Protein AF-0000000075569442 (afdb_homodimer)

Secondary structure (DSSP, 8-state):
-----------------------------SB-TTT-PBP-SS-GGG-EEE-TTT--EEEHHHHHHHHTT-SEEE-TTT--EEEPGGG-GGGSPB-HHHHHHHHHHHHHHHHH-/--------------------------GGG-B-TTT-PBP-SS-GGG-EEE-TTT--EEEHHHHHHHHTT-SEEE-TTT--EEEPGGG-GGGSPB-HHHHHHHHHHHHHHHHH-

Radius of gyration: 27.11 Å; Cα contacts (8 Å, |Δi|>4): 318; chains: 2; bounding box: 104×65×80 Å

Structure (mmCIF, N/CA/C/O backbone):
data_AF-0000000075569442-model_v1
#
loop_
_entity.id
_entity.type
_entity.pdbx_description
1 polymer 'RING-type domain-containing protein'
#
loop_
_atom_site.group_PDB
_atom_site.id
_atom_site.type_symbol
_atom_site.label_atom_id
_atom_site.label_alt_id
_atom_site.label_comp_id
_atom_site.label_asym_id
_atom_site.label_entity_id
_atom_site.label_seq_id
_atom_site.pdbx_PDB_ins_code
_atom_site.Cartn_x
_atom_site.Cartn_y
_atom_site.Cartn_z
_atom_site.occupancy
_atom_site.B_iso_or_equiv
_atom_site.auth_seq_id
_atom_site.auth_comp_id
_atom_site.auth_asym_id
_atom_site.auth_atom_id
_atom_site.pdbx_PDB_model_num
ATOM 1 N N . MET A 1 1 ? 54.25 44.875 37.844 1 27.61 1 MET A N 1
ATOM 2 C CA . MET A 1 1 ? 53.156 45.062 38.75 1 27.61 1 MET A CA 1
ATOM 3 C C . MET A 1 1 ? 51.812 44.969 38.031 1 27.61 1 MET A C 1
ATOM 5 O O . MET A 1 1 ? 51.531 45.781 37.125 1 27.61 1 MET A O 1
ATOM 9 N N . LYS A 1 2 ? 51.25 43.75 38.094 1 32.09 2 LYS A N 1
ATOM 10 C CA . LYS A 1 2 ? 50.562 42.875 37.125 1 32.09 2 LYS A CA 1
ATOM 11 C C . LYS A 1 2 ? 49.094 43.281 37 1 32.09 2 LYS A C 1
ATOM 13 O O . LYS A 1 2 ? 48.281 42.5 36.5 1 32.09 2 LYS A O 1
ATOM 18 N N . GLU A 1 3 ? 48.625 44.562 37.531 1 28.16 3 GLU A N 1
ATOM 19 C CA . GLU A 1 3 ? 47.25 44.438 38.031 1 28.16 3 GLU A CA 1
ATOM 20 C C . GLU A 1 3 ? 46.25 44.656 36.906 1 28.16 3 GLU A C 1
ATOM 22 O O . GLU A 1 3 ? 45.938 45.781 36.562 1 28.16 3 GLU A O 1
ATOM 27 N N . LYS A 1 4 ? 46.344 43.844 35.875 1 33.53 4 LYS A N 1
ATOM 28 C CA . LYS A 1 4 ? 45.562 44.219 34.719 1 33.53 4 LYS A CA 1
ATOM 29 C C . LYS A 1 4 ? 44.062 44.188 35.031 1 33.53 4 LYS A C 1
ATOM 31 O O . LYS A 1 4 ? 43.531 43.125 35.344 1 33.53 4 LYS A O 1
ATOM 36 N N . LYS A 1 5 ? 43.469 45.375 35.469 1 33.31 5 LYS A N 1
ATOM 37 C CA . LYS A 1 5 ? 42.125 45.531 36 1 33.31 5 LYS A CA 1
ATOM 38 C C . LYS A 1 5 ? 41.062 45.156 34.969 1 33.31 5 LYS A C 1
ATOM 40 O O . LYS A 1 5 ? 40.969 45.781 33.906 1 33.31 5 LYS A O 1
ATOM 45 N N . VAL A 1 6 ? 40.688 43.906 35.094 1 29.11 6 VAL A N 1
ATOM 46 C CA . VAL A 1 6 ? 39.688 43.344 34.188 1 29.11 6 VAL A CA 1
ATOM 47 C C . VAL A 1 6 ? 38.375 44.125 34.281 1 29.11 6 VAL A C 1
ATOM 49 O O . VAL A 1 6 ? 37.938 44.438 35.406 1 29.11 6 VAL A O 1
ATOM 52 N N . ILE A 1 7 ? 38.062 44.844 33.219 1 26.7 7 ILE A N 1
ATOM 53 C CA . ILE A 1 7 ? 36.938 45.719 32.875 1 26.7 7 ILE A CA 1
ATOM 54 C C . ILE A 1 7 ? 35.625 44.969 33.125 1 26.7 7 ILE A C 1
ATOM 56 O O . ILE A 1 7 ? 35.531 43.781 32.875 1 26.7 7 ILE A O 1
ATOM 60 N N . VAL A 1 8 ? 34.625 45.656 33.531 1 22.66 8 VAL A N 1
ATOM 61 C CA . VAL A 1 8 ? 33.312 45.625 34.156 1 22.66 8 VAL A CA 1
ATOM 62 C C . VAL A 1 8 ? 32.344 44.844 33.281 1 22.66 8 VAL A C 1
ATOM 64 O O . VAL A 1 8 ? 32.531 44.719 32.062 1 22.66 8 VAL A O 1
ATOM 67 N N . VAL A 1 9 ? 31.109 44.375 33.75 1 24.59 9 VAL A N 1
ATOM 68 C CA . VAL A 1 9 ? 30.062 43.375 34.031 1 24.59 9 VAL A CA 1
ATOM 69 C C . VAL A 1 9 ? 28.875 43.594 33.094 1 24.59 9 VAL A C 1
ATOM 71 O O . VAL A 1 9 ? 27.906 42.844 33.125 1 24.59 9 VAL A O 1
ATOM 74 N N . GLU A 1 10 ? 28.578 44.656 32.344 1 23.94 10 GLU A N 1
ATOM 75 C CA . GLU A 1 10 ? 27.172 44.969 32.531 1 23.94 10 GLU A CA 1
ATOM 76 C C . GLU A 1 10 ? 26.281 44 31.734 1 23.94 10 GLU A C 1
ATOM 78 O O . GLU A 1 10 ? 25.188 43.625 32.156 1 23.94 10 GLU A O 1
ATOM 83 N N . SER A 1 11 ? 26.438 43.719 30.438 1 25.95 11 SER A N 1
ATOM 84 C CA . SER A 1 11 ? 25.266 43.969 29.594 1 25.95 11 SER A CA 1
ATOM 85 C C . SER A 1 11 ? 24.141 42.969 29.922 1 25.95 11 SER A C 1
ATOM 87 O O . SER A 1 11 ? 24.375 41.969 30.562 1 25.95 11 SER A O 1
ATOM 89 N N . SER A 1 12 ? 23.047 42.594 28.75 1 26.88 12 SER A N 1
ATOM 90 C CA . SER A 1 12 ? 21.672 42.594 28.25 1 26.88 12 SER A CA 1
ATOM 91 C C . SER A 1 12 ? 20.984 41.25 28.516 1 26.88 12 SER A C 1
ATOM 93 O O . SER A 1 12 ? 21.656 40.219 28.656 1 26.88 12 SER A O 1
ATOM 95 N N . GLU A 1 13 ? 19.484 41.219 28.594 1 28.12 13 GLU A N 1
ATOM 96 C CA . GLU A 1 13 ? 18.266 40.438 28.859 1 28.12 13 GLU A CA 1
ATOM 97 C C . GLU A 1 13 ? 18.125 39.281 27.875 1 28.12 13 GLU A C 1
ATOM 99 O O . GLU A 1 13 ? 18.391 39.469 26.672 1 28.12 13 GLU A O 1
ATOM 104 N N . SER A 1 14 ? 18.078 38.062 28.25 1 27.69 14 SER A N 1
ATOM 105 C CA . SER A 1 14 ? 17.969 36.75 27.625 1 27.69 14 SER A CA 1
ATOM 106 C C . SER A 1 14 ? 16.578 36.562 27 1 27.69 14 SER A C 1
ATOM 108 O O . SER A 1 14 ? 15.578 36.5 27.719 1 27.69 14 SER A O 1
ATOM 110 N N . GLU A 1 15 ? 16.172 37.219 25.875 1 27.05 15 GLU A N 1
ATOM 111 C CA . GLU A 1 15 ? 14.898 36.938 25.234 1 27.05 15 GLU A CA 1
ATOM 112 C C . GLU A 1 15 ? 14.719 35.406 25.047 1 27.05 15 GLU A C 1
ATOM 114 O O . GLU A 1 15 ? 15.586 34.75 24.484 1 27.05 15 GLU A O 1
ATOM 119 N N . GLU A 1 16 ? 14.031 34.75 25.922 1 30.59 16 GLU A N 1
ATOM 120 C CA . GLU A 1 16 ? 13.609 33.344 25.891 1 30.59 16 GLU A CA 1
ATOM 121 C C . GLU A 1 16 ? 12.781 33.062 24.641 1 30.59 16 GLU A C 1
ATOM 123 O O . GLU A 1 16 ? 11.734 33.688 24.422 1 30.59 16 GLU A O 1
ATOM 128 N N . SER A 1 17 ? 13.305 33.062 23.5 1 30.22 17 SER A N 1
ATOM 129 C CA . SER A 1 17 ? 12.523 32.625 22.344 1 30.22 17 SER A CA 1
ATOM 130 C C . SER A 1 17 ? 11.734 31.359 22.641 1 30.22 17 SER A C 1
ATOM 132 O O . SER A 1 17 ? 12.312 30.344 23.047 1 30.22 17 SER A O 1
ATOM 134 N N . ASP A 1 18 ? 10.531 31.438 23.188 1 30.84 18 ASP A N 1
ATOM 135 C CA . ASP A 1 18 ? 9.516 30.391 23.219 1 30.84 18 ASP A CA 1
ATOM 136 C C . ASP A 1 18 ? 9.438 29.672 21.859 1 30.84 18 ASP A C 1
ATOM 138 O O . ASP A 1 18 ? 9.164 30.297 20.844 1 30.84 18 ASP A O 1
ATOM 142 N N . GLY A 1 19 ? 10.328 28.938 21.5 1 31.05 19 GLY A N 1
ATOM 143 C CA . GLY A 1 19 ? 10.195 28.062 20.344 1 31.05 19 GLY A CA 1
ATOM 144 C C . GLY A 1 19 ? 8.844 27.391 20.266 1 31.05 19 GLY A C 1
ATOM 145 O O . GLY A 1 19 ? 8.43 26.703 21.188 1 31.05 19 GLY A O 1
ATOM 146 N N . GLU A 1 20 ? 7.711 28.078 19.844 1 30.73 20 GLU A N 1
ATOM 147 C CA . GLU A 1 20 ? 6.469 27.453 19.422 1 30.73 20 GLU A CA 1
ATOM 148 C C . GLU A 1 20 ? 6.727 26.047 18.859 1 30.73 20 GLU A C 1
ATOM 150 O O . GLU A 1 20 ? 7.555 25.875 17.953 1 30.73 20 GLU A O 1
ATOM 155 N N . GLY A 1 21 ? 6.738 25.172 19.766 1 32.38 21 GLY A N 1
ATOM 156 C CA . GLY A 1 21 ? 6.633 23.766 19.391 1 32.38 21 GLY A CA 1
ATOM 157 C C . GLY A 1 21 ? 5.672 23.531 18.234 1 32.38 21 GLY A C 1
ATOM 158 O O . GLY A 1 21 ? 4.457 23.672 18.406 1 32.38 21 GLY A O 1
ATOM 159 N N . GLY A 1 22 ? 5.797 24.328 17.125 1 32.12 22 GLY A N 1
ATOM 160 C CA . GLY A 1 22 ? 5.039 23.844 15.977 1 32.12 22 GLY A CA 1
ATOM 161 C C . GLY A 1 22 ? 4.703 22.375 16.047 1 32.12 22 GLY A C 1
ATOM 162 O O . GLY A 1 22 ? 5.496 21.578 16.562 1 32.12 22 GLY A O 1
ATOM 163 N N . ASP A 1 23 ? 3.564 22.094 16.594 1 34.81 23 ASP A N 1
ATOM 164 C CA . ASP A 1 23 ? 2.955 20.781 16.422 1 34.81 23 ASP A CA 1
ATOM 165 C C . ASP A 1 23 ? 3.459 20.094 15.156 1 34.81 23 ASP A C 1
ATOM 167 O O . ASP A 1 23 ? 3.053 20.453 14.047 1 34.81 23 ASP A O 1
ATOM 171 N N . GLN A 1 24 ? 4.703 20.312 14.852 1 35.53 24 GLN A N 1
ATOM 172 C CA . GLN A 1 24 ? 5.301 19.562 13.758 1 35.53 24 GLN A CA 1
ATOM 173 C C . GLN A 1 24 ? 4.656 18.188 13.617 1 35.53 24 GLN A C 1
ATOM 175 O O . GLN A 1 24 ? 4.5 17.453 14.602 1 35.53 24 GLN A O 1
ATOM 180 N N . ARG A 1 25 ? 3.525 17.922 13.18 1 38.16 25 ARG A N 1
ATOM 181 C CA . ARG A 1 25 ? 3.023 16.656 12.68 1 38.16 25 ARG A CA 1
ATOM 182 C C . ARG A 1 25 ? 4.168 15.672 12.43 1 38.16 25 ARG A C 1
ATOM 184 O O . ARG A 1 25 ? 5.121 15.992 11.719 1 38.16 25 ARG A O 1
ATOM 191 N N . SER A 1 26 ? 4.766 15.062 13.414 1 43.59 26 SER A N 1
ATOM 192 C CA . SER A 1 26 ? 5.637 13.891 13.438 1 43.59 26 SER A CA 1
ATOM 193 C C . SER A 1 26 ? 5.316 12.938 12.289 1 43.59 26 SER A C 1
ATOM 195 O O . SER A 1 26 ? 4.387 12.133 12.391 1 43.59 26 SER A O 1
ATOM 197 N N . TYR A 1 27 ? 4.734 13.258 11.188 1 43.91 27 TYR A N 1
ATOM 198 C CA . TYR A 1 27 ? 4.871 12.234 10.164 1 43.91 27 TYR A CA 1
ATOM 199 C C . TYR A 1 27 ? 6.098 11.367 10.414 1 43.91 27 TYR A C 1
ATOM 201 O O . TYR A 1 27 ? 7.227 11.867 10.445 1 43.91 27 TYR A O 1
ATOM 209 N N . ASN A 1 28 ? 6.117 10.68 11.406 1 54.88 28 ASN A N 1
ATOM 210 C CA . ASN A 1 28 ? 7.145 9.648 11.336 1 54.88 28 ASN A CA 1
ATOM 211 C C . ASN A 1 28 ? 7.688 9.492 9.914 1 54.88 28 ASN A C 1
ATOM 213 O O . ASN A 1 28 ? 6.93 9.539 8.945 1 54.88 28 ASN A O 1
ATOM 217 N N . ASP A 1 29 ? 8.914 10.203 9.617 1 72.19 29 ASP A N 1
ATOM 218 C CA . ASP A 1 29 ? 9.805 10.633 8.547 1 72.19 29 ASP A CA 1
ATOM 219 C C . ASP A 1 29 ? 9.812 9.625 7.398 1 72.19 29 ASP A C 1
ATOM 221 O O . ASP A 1 29 ? 10.82 9.469 6.707 1 72.19 29 ASP A O 1
ATOM 225 N N . LEU A 1 30 ? 8.695 9.094 7.109 1 92.38 30 LEU A N 1
ATOM 226 C CA . LEU A 1 30 ? 8.812 8.25 5.926 1 92.38 30 LEU A CA 1
ATOM 227 C C . LEU A 1 30 ? 10.258 7.789 5.73 1 92.38 30 LEU A C 1
ATOM 229 O O . LEU A 1 30 ? 10.891 8.125 4.727 1 92.38 30 LEU A O 1
ATOM 233 N N . LYS A 1 31 ? 10.672 7.004 6.812 1 96.88 31 LYS A N 1
ATOM 234 C CA . LYS A 1 31 ? 12.055 6.531 6.844 1 96.88 31 LYS A CA 1
ATOM 235 C C . LYS A 1 31 ? 12.117 5.016 6.699 1 96.88 31 LYS A C 1
ATOM 237 O O . LYS A 1 31 ? 11.188 4.309 7.082 1 96.88 31 LYS A O 1
ATOM 242 N N . CYS A 1 32 ? 13.164 4.562 6.102 1 97.81 32 CYS A N 1
ATOM 243 C CA . CYS A 1 32 ? 13.508 3.146 6.148 1 97.81 32 CYS A CA 1
ATOM 244 C C . CYS A 1 32 ? 13.859 2.715 7.566 1 97.81 32 CYS A C 1
ATOM 246 O O . CYS A 1 32 ? 14.719 3.316 8.211 1 97.81 32 CYS A O 1
ATOM 248 N N . ASN A 1 33 ? 13.32 1.604 7.977 1 96.5 33 ASN A N 1
ATOM 249 C CA . ASN A 1 33 ? 13.508 1.187 9.359 1 96.5 33 ASN A CA 1
ATOM 250 C C . ASN A 1 33 ? 14.773 0.348 9.531 1 96.5 33 ASN A C 1
ATOM 252 O O . ASN A 1 33 ? 15.102 -0.066 10.641 1 96.5 33 ASN A O 1
ATOM 256 N N . VAL A 1 34 ? 15.445 0.119 8.5 1 97.88 34 VAL A N 1
ATOM 257 C CA . VAL A 1 34 ? 16.719 -0.602 8.562 1 97.88 34 VAL A CA 1
ATOM 258 C C . VAL A 1 34 ? 17.859 0.387 8.773 1 97.88 34 VAL A C 1
ATOM 260 O O . VAL A 1 34 ? 18.672 0.219 9.68 1 97.88 34 VAL A O 1
ATOM 263 N N . CYS A 1 35 ? 17.891 1.426 8.031 1 97.69 35 CYS A N 1
ATOM 264 C CA . CYS A 1 35 ? 19 2.369 8.086 1 97.69 35 CYS A CA 1
ATOM 265 C C . CYS A 1 35 ? 18.578 3.674 8.75 1 97.69 35 CYS A C 1
ATOM 267 O O . CYS A 1 35 ? 19.422 4.523 9.055 1 97.69 35 CYS A O 1
ATOM 269 N N . LEU A 1 36 ? 17.359 3.965 8.867 1 96.5 36 LEU A N 1
ATOM 270 C CA . LEU A 1 36 ? 16.734 5.086 9.555 1 96.5 36 LEU A CA 1
ATOM 271 C C . LEU A 1 36 ? 16.922 6.383 8.773 1 96.5 36 LEU A C 1
ATOM 273 O O . LEU A 1 36 ? 16.812 7.473 9.336 1 96.5 36 LEU A O 1
ATOM 277 N N . LEU A 1 37 ? 17.219 6.238 7.496 1 96.81 37 LEU A N 1
ATOM 278 C CA . LEU A 1 37 ? 17.266 7.398 6.609 1 96.81 37 LEU A CA 1
ATOM 279 C C . LEU A 1 37 ? 15.953 7.578 5.867 1 96.81 37 LEU A C 1
ATOM 281 O O . LEU A 1 37 ? 15.234 6.609 5.629 1 96.81 37 LEU A O 1
ATOM 285 N N . LYS A 1 38 ? 15.695 8.812 5.488 1 96.88 38 LYS A N 1
ATOM 286 C CA . LYS A 1 38 ? 14.461 9.133 4.781 1 96.88 38 LYS A CA 1
ATOM 287 C C . LYS A 1 38 ? 14.422 8.469 3.408 1 96.88 38 LYS A C 1
ATOM 289 O O . LYS A 1 38 ? 15.438 8.406 2.715 1 96.88 38 LYS A O 1
ATOM 294 N N . TYR A 1 39 ? 13.203 7.961 3.035 1 97.94 39 TYR A N 1
ATOM 295 C CA . TYR A 1 39 ? 12.992 7.531 1.656 1 97.94 39 TYR A CA 1
ATOM 296 C C . TYR A 1 39 ? 13.047 8.711 0.7 1 97.94 39 TYR A C 1
ATOM 298 O O . TYR A 1 39 ? 12.93 9.867 1.123 1 97.94 39 TYR A O 1
ATOM 306 N N . SER A 1 40 ? 13.32 8.359 -0.56 1 97.75 40 SER A N 1
ATOM 307 C CA . SER A 1 40 ? 13.328 9.367 -1.611 1 97.75 40 SER A CA 1
ATOM 308 C C . SER A 1 40 ? 12.57 8.891 -2.846 1 97.75 40 SER A C 1
ATOM 310 O O . SER A 1 40 ? 12.664 7.719 -3.221 1 97.75 40 SER A O 1
ATOM 312 N N . ALA A 1 41 ? 11.797 9.828 -3.439 1 96.62 41 ALA A N 1
ATOM 313 C CA . ALA A 1 41 ? 11.094 9.523 -4.684 1 96.62 41 ALA A CA 1
ATOM 314 C C . ALA A 1 41 ? 12.047 9.555 -5.875 1 96.62 41 ALA A C 1
ATOM 316 O O . ALA A 1 41 ? 11.758 8.977 -6.926 1 96.62 41 ALA A O 1
ATOM 317 N N . THR A 1 42 ? 13.156 10.109 -5.727 1 97.62 42 THR A N 1
ATOM 318 C CA . THR A 1 42 ? 14.008 10.375 -6.879 1 97.62 42 THR A CA 1
ATOM 319 C C . THR A 1 42 ? 15.328 9.625 -6.762 1 97.62 42 THR A C 1
ATOM 321 O O . THR A 1 42 ? 15.945 9.281 -7.773 1 97.62 42 THR A O 1
ATOM 324 N N . SER A 1 43 ? 15.742 9.367 -5.543 1 98.19 43 SER A N 1
ATOM 325 C CA . SER A 1 43 ? 17 8.664 -5.344 1 98.19 43 SER A CA 1
ATOM 326 C C . SER A 1 43 ? 16.797 7.148 -5.367 1 98.19 43 SER A C 1
ATOM 328 O O . SER A 1 43 ? 16 6.613 -4.586 1 98.19 43 SER A O 1
ATOM 330 N N . LYS A 1 44 ? 17.562 6.488 -6.145 1 98.12 44 LYS A N 1
ATOM 331 C CA . LYS A 1 44 ? 17.453 5.039 -6.289 1 98.12 44 LYS A CA 1
ATOM 332 C C . LYS A 1 44 ? 17.734 4.336 -4.961 1 98.12 44 LYS A C 1
ATOM 334 O O . LYS A 1 44 ? 16.953 3.479 -4.535 1 98.12 44 LYS A O 1
ATOM 339 N N . ASN A 1 45 ? 18.766 4.707 -4.277 1 98.31 45 ASN A N 1
ATOM 340 C CA . ASN A 1 45 ? 19.219 4.035 -3.061 1 98.31 45 ASN A CA 1
ATOM 341 C C . ASN A 1 45 ? 18.219 4.219 -1.921 1 98.31 45 ASN A C 1
ATOM 343 O O . ASN A 1 45 ? 18.156 3.395 -1.009 1 98.31 45 ASN A O 1
ATOM 347 N N . ARG A 1 46 ? 17.391 5.207 -2.1 1 98.62 46 ARG A N 1
ATOM 348 C CA . ARG A 1 46 ? 16.469 5.539 -1.026 1 98.62 46 ARG A CA 1
ATOM 349 C C . ARG A 1 46 ? 15.031 5.219 -1.43 1 98.62 46 ARG A C 1
ATOM 351 O O . ARG A 1 46 ? 14.086 5.566 -0.716 1 98.62 46 ARG A O 1
ATOM 358 N N . SER A 1 47 ? 14.984 4.598 -2.535 1 98.75 47 SER A N 1
ATOM 359 C CA . SER A 1 47 ? 13.664 4.23 -3.033 1 98.75 47 SER A CA 1
ATOM 360 C C . SER A 1 47 ? 13.031 3.146 -2.17 1 98.75 47 SER A C 1
ATOM 362 O O . SER A 1 47 ? 13.641 2.107 -1.913 1 98.75 47 SER A O 1
ATOM 364 N N . PRO A 1 48 ? 11.719 3.404 -1.735 1 98.62 48 PRO A N 1
ATOM 365 C CA . PRO A 1 48 ? 11.039 2.371 -0.952 1 98.62 48 PRO A CA 1
ATOM 366 C C . PRO A 1 48 ? 10.594 1.181 -1.802 1 98.62 48 PRO A C 1
ATOM 368 O O . PRO A 1 48 ? 9.852 1.352 -2.77 1 98.62 48 PRO A O 1
ATOM 371 N N . ARG A 1 49 ? 11.078 -0.03 -1.407 1 98.75 49 ARG A N 1
ATOM 372 C CA . ARG A 1 49 ? 10.773 -1.268 -2.117 1 98.75 49 ARG A CA 1
ATOM 373 C C . ARG A 1 49 ? 10 -2.232 -1.227 1 98.75 49 ARG A C 1
ATOM 375 O O . ARG A 1 49 ? 10.273 -2.34 -0.03 1 98.75 49 ARG A O 1
ATOM 382 N N . ILE A 1 50 ? 9.07 -2.957 -1.905 1 98.56 50 ILE A N 1
ATOM 383 C CA . ILE A 1 50 ? 8.195 -3.857 -1.162 1 98.56 50 ILE A CA 1
ATOM 384 C C . ILE A 1 50 ? 8.742 -5.281 -1.238 1 98.56 50 ILE A C 1
ATOM 386 O O . ILE A 1 50 ? 9.078 -5.766 -2.32 1 98.56 50 ILE A O 1
ATOM 390 N N . LEU A 1 51 ? 8.859 -5.855 -0.091 1 97.75 51 LEU A N 1
ATOM 391 C CA . LEU A 1 51 ? 9.039 -7.305 -0.054 1 97.75 51 LEU A CA 1
ATOM 392 C C . LEU A 1 51 ? 7.703 -8.023 -0.193 1 97.75 51 LEU A C 1
A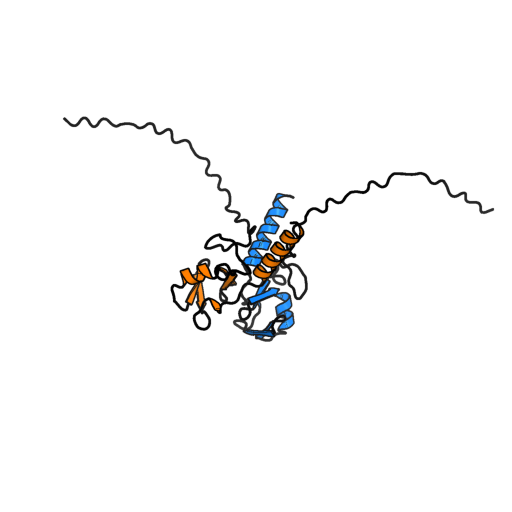TOM 394 O O . LEU A 1 51 ? 6.969 -8.172 0.788 1 97.75 51 LEU A O 1
ATOM 398 N N . ALA A 1 52 ? 7.426 -8.539 -1.304 1 94.81 52 ALA A N 1
ATOM 399 C CA . ALA A 1 52 ? 6.094 -8.891 -1.786 1 94.81 52 ALA A CA 1
ATOM 400 C C . ALA A 1 52 ? 5.52 -10.07 -1.012 1 94.81 52 ALA A C 1
ATOM 402 O O . ALA A 1 52 ? 4.297 -10.234 -0.933 1 94.81 52 ALA A O 1
ATOM 403 N N . ASN A 1 53 ? 6.352 -10.867 -0.409 1 95.25 53 ASN A N 1
ATOM 404 C CA . ASN A 1 53 ? 5.828 -12.039 0.285 1 95.25 53 ASN A CA 1
ATOM 405 C C . ASN A 1 53 ? 5.359 -11.688 1.696 1 95.25 53 ASN A C 1
ATOM 407 O O . ASN A 1 53 ? 4.637 -12.469 2.324 1 95.25 53 ASN A O 1
ATOM 411 N N . CYS A 1 54 ? 5.871 -10.609 2.166 1 97.31 54 CYS A N 1
ATOM 412 C CA . CYS A 1 54 ? 5.477 -10.305 3.539 1 97.31 54 CYS A CA 1
ATOM 413 C C . CYS A 1 54 ? 4.855 -8.922 3.637 1 97.31 54 CYS A C 1
ATOM 415 O O . CYS A 1 54 ? 4.156 -8.617 4.605 1 97.31 54 CYS A O 1
ATOM 417 N N . GLY A 1 55 ? 5.133 -8.016 2.752 1 98.06 55 GLY A N 1
ATOM 418 C CA . GLY A 1 55 ? 4.492 -6.711 2.727 1 98.06 55 GLY A CA 1
ATOM 419 C C . GLY A 1 55 ? 5.316 -5.625 3.393 1 98.06 55 GLY A C 1
ATOM 420 O O . GLY A 1 55 ? 4.977 -4.445 3.318 1 98.06 55 GLY A O 1
ATOM 421 N N . HIS A 1 56 ? 6.5 -5.938 3.951 1 98.69 56 HIS A N 1
ATOM 422 C CA . HIS A 1 56 ? 7.352 -4.918 4.559 1 98.69 56 HIS A CA 1
ATOM 423 C C . HIS A 1 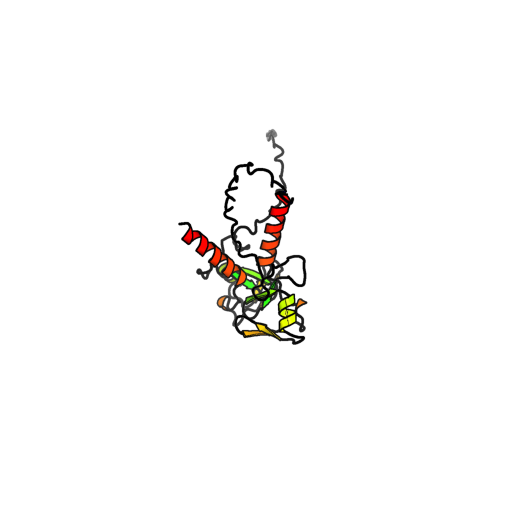56 ? 8.078 -4.102 3.498 1 98.69 56 HIS A C 1
ATOM 425 O O . HIS A 1 56 ? 8.336 -4.59 2.396 1 98.69 56 HIS A O 1
ATOM 431 N N . THR A 1 57 ? 8.398 -2.854 3.855 1 98.44 57 THR A N 1
ATOM 432 C CA . THR A 1 57 ? 9.062 -1.916 2.957 1 98.44 57 THR A CA 1
ATOM 433 C C . THR A 1 57 ? 10.469 -1.604 3.451 1 98.44 57 THR A C 1
ATOM 435 O O . THR A 1 57 ? 10.672 -1.331 4.637 1 98.44 57 THR A O 1
ATOM 438 N N . VAL A 1 58 ? 11.43 -1.745 2.553 1 98.56 58 VAL A N 1
ATOM 439 C CA . VAL A 1 58 ? 12.844 -1.472 2.807 1 98.56 58 VAL A CA 1
ATOM 440 C C . VAL A 1 58 ? 13.43 -0.676 1.646 1 98.56 58 VAL A C 1
ATOM 442 O O . VAL A 1 58 ? 13 -0.822 0.5 1 98.56 58 VAL A O 1
ATOM 445 N N . CYS A 1 59 ? 14.344 0.231 1.912 1 98.75 59 CYS A N 1
ATOM 446 C CA . CYS A 1 59 ? 14.875 1.004 0.794 1 98.75 59 CYS A CA 1
ATOM 447 C C . CYS A 1 59 ? 15.758 0.138 -0.1 1 98.75 59 CYS A C 1
ATOM 449 O O . CYS A 1 59 ? 16.312 -0.864 0.352 1 98.75 59 CYS A O 1
ATOM 451 N N . PHE A 1 60 ? 15.93 0.524 -1.317 1 98.56 60 PHE A N 1
ATOM 452 C CA . PHE A 1 60 ? 16.703 -0.174 -2.338 1 98.56 60 PHE A CA 1
ATOM 453 C C . PHE A 1 60 ? 18.109 -0.466 -1.841 1 98.56 60 PHE A C 1
ATOM 455 O O . PHE A 1 60 ? 18.594 -1.593 -1.961 1 98.56 60 PHE A O 1
ATOM 462 N N . GLY A 1 61 ? 18.734 0.508 -1.234 1 98.19 61 GLY A N 1
ATOM 463 C CA . GLY A 1 61 ? 20.094 0.363 -0.759 1 98.19 61 GLY A CA 1
ATOM 464 C C . GLY A 1 61 ? 20.25 -0.69 0.323 1 98.19 61 GLY A C 1
ATOM 465 O O . GLY A 1 61 ? 21.188 -1.488 0.296 1 98.19 61 GLY A O 1
ATOM 466 N N . CYS A 1 62 ? 19.391 -0.716 1.257 1 98.25 62 CYS A N 1
ATOM 467 C CA . CYS A 1 62 ? 19.438 -1.681 2.35 1 98.25 62 CYS A CA 1
ATOM 468 C C . CYS A 1 62 ? 19.203 -3.096 1.84 1 98.25 62 CYS A C 1
ATOM 470 O O . CYS A 1 62 ? 19.828 -4.047 2.301 1 98.25 62 CYS A O 1
ATOM 472 N N . ILE A 1 63 ? 18.25 -3.207 0.921 1 98.12 63 ILE A N 1
ATOM 473 C CA . ILE A 1 63 ? 18.016 -4.531 0.356 1 98.12 63 ILE A CA 1
ATOM 474 C C . ILE A 1 63 ? 19.266 -5.016 -0.365 1 98.12 63 ILE A C 1
ATOM 476 O O . ILE A 1 63 ? 19.656 -6.184 -0.25 1 98.12 63 ILE A O 1
ATOM 480 N N . LYS A 1 64 ? 19.812 -4.191 -1.124 1 96.69 64 LYS A N 1
ATOM 481 C CA . LYS A 1 64 ? 21.047 -4.543 -1.822 1 96.69 64 LYS A CA 1
ATOM 482 C C . LYS A 1 64 ? 22.109 -5.035 -0.845 1 96.69 64 LYS A C 1
ATOM 484 O O . LYS A 1 64 ? 22.797 -6.016 -1.115 1 96.69 64 LYS A O 1
ATOM 489 N N . ASN A 1 65 ? 22.219 -4.363 0.264 1 96.19 65 ASN A N 1
ATOM 490 C CA . ASN A 1 65 ? 23.172 -4.738 1.289 1 96.19 65 ASN A CA 1
ATOM 491 C C . ASN A 1 65 ? 22.828 -6.082 1.922 1 96.19 65 ASN A C 1
ATOM 493 O O . ASN A 1 65 ? 23.719 -6.891 2.201 1 96.19 65 ASN A O 1
ATOM 497 N N . ILE A 1 66 ? 21.594 -6.359 2.15 1 95.81 66 ILE A N 1
ATOM 498 C CA . ILE A 1 66 ? 21.109 -7.578 2.791 1 95.81 66 ILE A CA 1
ATOM 499 C C . ILE A 1 66 ? 21.344 -8.773 1.869 1 95.81 66 ILE A C 1
ATOM 501 O O . ILE A 1 66 ? 21.734 -9.852 2.324 1 95.81 66 ILE A O 1
ATOM 505 N N . THR A 1 67 ? 21.062 -8.695 0.631 1 92.88 67 THR A N 1
ATOM 506 C CA . THR A 1 67 ? 21.062 -9.812 -0.305 1 92.88 67 THR A CA 1
ATOM 507 C C . THR A 1 67 ? 22.484 -10.125 -0.771 1 92.88 67 THR A C 1
ATOM 509 O O . THR A 1 67 ? 22.766 -11.25 -1.196 1 92.88 67 THR A O 1
ATOM 512 N N . ALA A 1 68 ? 23.359 -9.352 -0.614 1 83.44 68 ALA A N 1
ATOM 513 C CA . ALA A 1 68 ? 24.75 -9.617 -1.005 1 83.44 68 ALA A CA 1
ATOM 514 C C . ALA A 1 68 ? 24.812 -10.438 -2.287 1 83.44 68 ALA A C 1
ATOM 516 O O . ALA A 1 68 ? 25.469 -11.484 -2.328 1 83.44 68 ALA A O 1
ATOM 517 N N . SER A 1 69 ? 24.125 -10.102 -3.26 1 78.69 69 SER A N 1
ATOM 518 C CA . SER A 1 69 ? 24.172 -10.695 -4.594 1 78.69 69 SER A CA 1
ATOM 519 C C . SER A 1 69 ? 23.281 -11.938 -4.676 1 78.69 69 SER A C 1
ATOM 521 O O . SER A 1 69 ? 23.281 -12.625 -5.699 1 78.69 69 SER A O 1
ATOM 523 N N . GLN A 1 70 ? 22.688 -12.305 -3.701 1 84.5 70 GLN A N 1
ATOM 524 C CA . GLN A 1 70 ? 21.719 -13.406 -3.758 1 84.5 70 GLN A CA 1
ATOM 525 C C . GLN A 1 70 ? 20.438 -12.977 -4.457 1 84.5 70 GLN A C 1
ATOM 527 O O . GLN A 1 70 ? 20.172 -11.781 -4.594 1 84.5 70 GLN A O 1
ATOM 532 N N . LYS A 1 71 ? 19.719 -14.062 -4.805 1 91.38 71 LYS A N 1
ATOM 533 C CA . LYS A 1 71 ? 18.5 -13.805 -5.559 1 91.38 71 LYS A CA 1
ATOM 534 C C . LYS A 1 71 ? 17.281 -13.781 -4.637 1 91.38 71 LYS A C 1
ATOM 536 O O . LYS A 1 71 ? 16.156 -13.523 -5.082 1 91.38 71 LYS A O 1
ATOM 541 N N . VAL A 1 72 ? 17.531 -14.062 -3.463 1 95 72 VAL A N 1
ATOM 542 C CA . VAL A 1 72 ? 16.469 -14.125 -2.465 1 95 72 VAL A CA 1
ATOM 543 C C . VAL A 1 72 ? 16.781 -13.164 -1.322 1 95 72 VAL A C 1
ATOM 545 O O . VAL A 1 72 ? 17.922 -13.062 -0.879 1 95 72 VAL A O 1
ATOM 548 N N . VAL A 1 73 ? 15.75 -12.445 -0.934 1 96.19 73 VAL A N 1
ATOM 549 C CA . VAL A 1 73 ? 15.898 -11.539 0.195 1 96.19 73 VAL A CA 1
ATOM 550 C C . VAL A 1 73 ? 15.117 -12.062 1.394 1 96.19 73 VAL A C 1
ATOM 552 O O . VAL A 1 73 ? 13.938 -12.406 1.271 1 96.19 73 VAL A O 1
ATOM 555 N N . ARG A 1 74 ? 15.852 -12.133 2.51 1 96.44 74 ARG A N 1
ATOM 556 C CA . ARG A 1 74 ? 15.203 -12.414 3.785 1 96.44 74 ARG A CA 1
ATOM 557 C C . ARG A 1 74 ? 14.836 -11.125 4.512 1 96.44 74 ARG A C 1
ATOM 559 O O . ARG A 1 74 ? 15.711 -10.305 4.812 1 96.44 74 ARG A O 1
ATOM 566 N N . CYS A 1 75 ? 13.539 -11.031 4.762 1 97.88 75 CYS A N 1
ATOM 567 C CA . CYS A 1 75 ? 13.055 -9.797 5.375 1 97.88 75 CYS A CA 1
ATOM 568 C C . CYS A 1 75 ? 13.695 -9.586 6.742 1 97.88 75 CYS A C 1
ATOM 570 O O . CYS A 1 75 ? 13.688 -10.484 7.582 1 97.88 75 CYS A O 1
ATOM 572 N N . PRO A 1 76 ? 14.242 -8.445 7.035 1 97.88 76 PRO A N 1
ATOM 573 C CA . PRO A 1 76 ? 14.906 -8.18 8.312 1 97.88 76 PRO A CA 1
ATOM 574 C C . PRO A 1 76 ? 13.922 -8.055 9.477 1 97.88 76 PRO A C 1
ATOM 576 O O . PRO A 1 76 ? 14.336 -8.039 10.641 1 97.88 76 PRO A O 1
ATOM 579 N N . PHE A 1 77 ? 12.617 -8.078 9.219 1 98 77 PHE A N 1
ATOM 580 C CA . PHE A 1 77 ? 11.648 -7.836 10.273 1 98 77 PHE A CA 1
ATOM 581 C C . PHE A 1 77 ?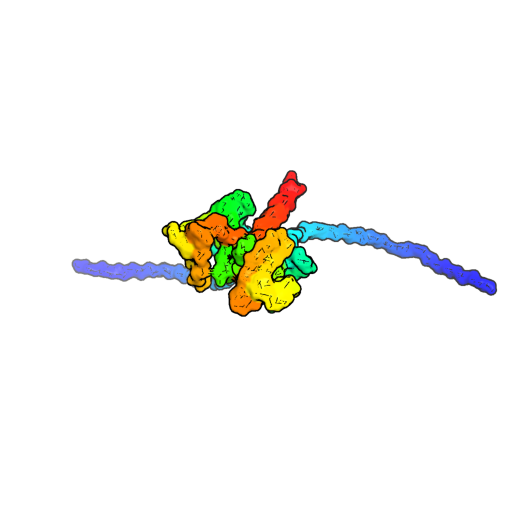 10.914 -9.125 10.641 1 98 77 PHE A C 1
ATOM 583 O O . PHE A 1 77 ? 10.672 -9.391 11.82 1 98 77 PHE A O 1
ATOM 590 N N . CYS A 1 78 ? 10.57 -9.93 9.641 1 98 78 CYS A N 1
ATOM 591 C CA . CYS A 1 78 ? 9.766 -11.109 9.914 1 98 78 CYS A CA 1
ATOM 592 C C . CYS A 1 78 ? 10.477 -12.375 9.461 1 98 78 CYS A C 1
ATOM 594 O O . CYS A 1 78 ? 9.984 -13.484 9.688 1 98 78 CYS A O 1
ATOM 596 N N . LYS A 1 79 ? 11.484 -12.289 8.68 1 97.56 79 LYS A N 1
ATOM 597 C CA . LYS A 1 79 ? 12.391 -13.352 8.273 1 97.56 79 LYS A CA 1
ATOM 598 C C . LYS A 1 79 ? 11.82 -14.148 7.102 1 97.56 79 LYS A C 1
ATOM 600 O O . LYS A 1 79 ? 12.445 -15.094 6.621 1 97.56 79 LYS A O 1
ATOM 605 N N . LYS A 1 80 ? 10.742 -13.758 6.531 1 97.44 80 LYS A N 1
ATOM 606 C CA . LYS A 1 80 ? 10.195 -14.406 5.34 1 97.44 80 LYS A CA 1
ATOM 607 C C . LYS A 1 80 ? 11.07 -14.141 4.121 1 97.44 80 LYS A C 1
ATOM 609 O O . LYS A 1 80 ? 11.68 -13.078 4.004 1 97.44 80 LYS A O 1
ATOM 614 N N . ARG A 1 81 ? 11 -15.117 3.242 1 96.31 81 ARG A N 1
ATOM 615 C CA . ARG A 1 81 ? 11.812 -15.031 2.033 1 96.31 81 ARG A CA 1
ATOM 616 C C . ARG A 1 81 ? 11.008 -14.453 0.873 1 96.31 81 ARG A C 1
ATOM 618 O O . ARG A 1 81 ? 9.844 -14.797 0.686 1 96.31 81 ARG A O 1
ATOM 625 N N . THR A 1 82 ? 11.602 -13.539 0.19 1 95.88 82 THR A N 1
ATOM 626 C CA . THR A 1 82 ? 11.047 -12.992 -1.043 1 95.88 82 THR A CA 1
ATOM 627 C C . THR A 1 82 ? 11.984 -13.242 -2.219 1 95.88 82 THR A C 1
ATOM 629 O O . THR A 1 82 ? 13.156 -12.859 -2.178 1 95.88 82 THR A O 1
ATOM 632 N N . ASN A 1 83 ? 11.445 -13.898 -3.227 1 93.12 83 ASN A N 1
ATOM 633 C CA . ASN A 1 83 ? 12.203 -14.055 -4.461 1 93.12 83 ASN A CA 1
ATOM 634 C C . ASN A 1 83 ? 12.203 -12.773 -5.289 1 93.12 83 ASN A C 1
ATOM 636 O O . ASN A 1 83 ? 11.156 -12.148 -5.469 1 93.12 83 ASN A O 1
ATOM 640 N N . MET A 1 84 ? 13.352 -12.453 -5.762 1 91.25 84 MET A N 1
ATOM 641 C CA . MET A 1 84 ? 13.438 -11.266 -6.609 1 91.25 84 MET A CA 1
ATOM 642 C C . MET A 1 84 ? 13.289 -11.641 -8.078 1 91.25 84 MET A C 1
ATOM 644 O O . MET A 1 84 ? 13.992 -12.516 -8.578 1 91.25 84 MET A O 1
ATOM 648 N N . PRO A 1 85 ? 12.406 -10.93 -8.711 1 83.25 85 PRO A N 1
ATOM 649 C CA . PRO A 1 85 ? 12.305 -11.195 -10.148 1 83.25 85 PRO A CA 1
ATOM 650 C C . PRO A 1 85 ? 13.617 -10.953 -10.891 1 83.25 85 PRO A C 1
ATOM 652 O O . PRO A 1 85 ? 14.234 -9.898 -10.719 1 83.25 85 PRO A O 1
ATOM 655 N N . HIS A 1 86 ? 13.984 -11.906 -11.648 1 84.69 86 HIS A N 1
ATOM 656 C CA . HIS A 1 86 ? 15.227 -11.875 -12.414 1 84.69 86 HIS A CA 1
ATOM 657 C C . HIS A 1 86 ? 16.438 -11.719 -11.492 1 84.69 86 HIS A C 1
ATOM 659 O O . HIS A 1 86 ? 17.5 -11.312 -11.938 1 84.69 86 HIS A O 1
ATOM 665 N N . GLY A 1 87 ? 16.234 -11.719 -10.297 1 85.5 87 GLY A N 1
ATOM 666 C CA . GLY A 1 87 ? 17.312 -11.75 -9.32 1 85.5 87 GLY A CA 1
ATOM 667 C C . GLY A 1 87 ? 17.859 -10.375 -8.984 1 85.5 87 GLY A C 1
ATOM 668 O O . GLY A 1 87 ? 19.016 -10.25 -8.57 1 85.5 87 GLY A O 1
ATOM 669 N N . THR A 1 88 ? 17.062 -9.375 -9.195 1 91.88 88 THR A N 1
ATOM 670 C CA . THR A 1 88 ? 17.609 -8.039 -8.969 1 91.88 88 THR A CA 1
ATOM 671 C C . THR A 1 88 ? 16.672 -7.223 -8.086 1 91.88 88 THR A C 1
ATOM 673 O O . THR A 1 88 ? 15.445 -7.371 -8.156 1 91.88 88 THR A O 1
ATOM 676 N N . VAL A 1 89 ? 17.281 -6.391 -7.355 1 95.38 89 VAL A N 1
ATOM 677 C CA . VAL A 1 89 ? 16.562 -5.504 -6.449 1 95.38 89 VAL A CA 1
ATOM 678 C C . VAL A 1 89 ? 15.703 -4.523 -7.254 1 95.38 89 VAL A C 1
ATOM 680 O O . VAL A 1 89 ? 14.617 -4.129 -6.82 1 95.38 89 VAL A O 1
ATOM 683 N N . LYS A 1 90 ? 16.172 -4.168 -8.438 1 94.69 90 LYS A N 1
ATOM 684 C CA . LYS A 1 90 ? 15.539 -3.158 -9.281 1 94.69 90 LYS A CA 1
ATOM 685 C C . LYS A 1 90 ? 14.133 -3.588 -9.688 1 94.69 90 LYS A C 1
ATOM 687 O O . LYS A 1 90 ? 13.273 -2.746 -9.945 1 94.69 90 LYS A O 1
ATOM 692 N N . LYS A 1 91 ? 13.906 -4.852 -9.648 1 95.19 91 LYS A N 1
ATOM 693 C CA . LYS A 1 91 ? 12.641 -5.367 -10.164 1 95.19 91 LYS A CA 1
ATOM 694 C C . LYS A 1 91 ? 11.641 -5.578 -9.031 1 95.19 91 LYS A C 1
ATOM 696 O O . LYS A 1 91 ? 10.477 -5.914 -9.281 1 95.19 91 LYS A O 1
ATOM 701 N N . LEU A 1 92 ? 12.008 -5.387 -7.82 1 96.56 92 LEU A N 1
ATOM 702 C CA . LEU A 1 92 ? 11.031 -5.355 -6.734 1 96.56 92 LEU A CA 1
ATOM 703 C C . LEU A 1 92 ? 10.086 -4.172 -6.895 1 96.56 92 LEU A C 1
ATOM 705 O O . LEU A 1 92 ? 10.508 -3.078 -7.277 1 96.56 92 LEU A O 1
ATOM 709 N N . PRO A 1 93 ? 8.836 -4.379 -6.609 1 97.31 93 PRO A N 1
ATOM 710 C CA . PRO A 1 93 ? 7.895 -3.262 -6.75 1 97.31 93 PRO A CA 1
ATOM 711 C C . PRO A 1 93 ? 8.211 -2.104 -5.809 1 97.31 93 PRO A C 1
ATOM 713 O O . PRO A 1 93 ? 8.625 -2.326 -4.668 1 97.31 93 PRO A O 1
ATOM 716 N N . LYS A 1 94 ? 8.008 -0.917 -6.293 1 98.31 94 LYS A N 1
ATOM 717 C CA . LYS A 1 94 ? 8.07 0.264 -5.438 1 98.31 94 LYS A CA 1
ATOM 718 C C . LYS A 1 94 ? 6.82 0.385 -4.574 1 98.31 94 LYS A C 1
ATOM 720 O O . LYS A 1 94 ? 5.758 -0.114 -4.941 1 98.31 94 LYS A O 1
ATOM 725 N N . ASN A 1 95 ? 7.012 0.92 -3.4 1 97.94 95 ASN A N 1
ATOM 726 C CA . ASN A 1 95 ? 5.844 1.295 -2.611 1 97.94 95 ASN A CA 1
ATOM 727 C C . ASN A 1 95 ? 5.281 2.643 -3.053 1 97.94 95 ASN A C 1
ATOM 729 O O . ASN A 1 95 ? 5.613 3.68 -2.477 1 97.94 95 ASN A O 1
ATOM 733 N N . TYR A 1 96 ? 4.395 2.607 -3.914 1 97.19 96 TYR A N 1
ATOM 734 C CA . TYR A 1 96 ? 3.893 3.826 -4.539 1 97.19 96 TYR A CA 1
ATOM 735 C C . TYR A 1 96 ? 3.107 4.668 -3.543 1 97.19 96 TYR A C 1
ATOM 737 O O . TYR A 1 96 ? 2.988 5.883 -3.703 1 97.19 96 TYR A O 1
ATOM 745 N N . ALA A 1 97 ? 2.523 4.043 -2.586 1 95.75 97 ALA A N 1
ATOM 746 C CA . ALA A 1 97 ? 1.829 4.82 -1.563 1 95.75 97 ALA A CA 1
ATOM 747 C C . ALA A 1 97 ? 2.797 5.73 -0.815 1 95.75 97 ALA A C 1
ATOM 749 O O . ALA A 1 97 ? 2.498 6.902 -0.576 1 95.75 97 ALA A O 1
ATOM 750 N N . ILE A 1 98 ? 3.947 5.18 -0.484 1 96.06 98 ILE A N 1
ATOM 751 C CA . ILE A 1 98 ? 4.973 5.949 0.211 1 96.06 98 ILE A CA 1
ATOM 752 C C . ILE A 1 98 ? 5.527 7.027 -0.719 1 96.06 98 ILE A C 1
ATOM 754 O O . ILE A 1 98 ? 5.715 8.172 -0.309 1 96.06 98 ILE A O 1
ATOM 758 N N . ILE A 1 99 ? 5.758 6.648 -1.926 1 95.88 99 ILE A N 1
ATOM 759 C CA . ILE A 1 99 ? 6.277 7.586 -2.914 1 95.88 99 ILE A CA 1
ATOM 760 C C . ILE A 1 99 ? 5.305 8.75 -3.084 1 95.88 99 ILE A C 1
ATOM 762 O O . ILE A 1 99 ? 5.719 9.906 -3.141 1 95.88 99 ILE A O 1
ATOM 766 N N . GLY A 1 100 ? 4.07 8.383 -3.146 1 93.06 100 GLY A N 1
ATOM 767 C CA . GLY A 1 100 ? 3.062 9.422 -3.258 1 93.06 100 GLY A CA 1
ATOM 768 C C . GLY A 1 100 ? 3.104 10.414 -2.109 1 93.06 100 GLY A C 1
ATOM 769 O O . GLY A 1 100 ? 2.969 11.625 -2.32 1 93.06 100 GLY A O 1
ATOM 770 N N . LEU A 1 101 ? 3.229 9.945 -0.965 1 92.75 101 LEU A N 1
ATOM 771 C CA . LEU A 1 101 ? 3.285 10.805 0.213 1 92.75 101 LEU A CA 1
ATOM 772 C C . LEU A 1 101 ? 4.504 11.711 0.161 1 92.75 101 LEU A C 1
ATOM 774 O O . LEU A 1 101 ? 4.41 12.898 0.483 1 92.75 101 LEU A O 1
ATOM 778 N N . ILE A 1 102 ? 5.602 11.156 -0.214 1 93.12 102 ILE A N 1
ATOM 779 C CA . ILE A 1 102 ? 6.836 11.922 -0.317 1 93.12 102 ILE A CA 1
ATOM 780 C C . ILE A 1 102 ? 6.66 13.055 -1.324 1 93.12 102 ILE A C 1
ATOM 782 O O . ILE A 1 102 ? 7.051 14.195 -1.062 1 93.12 102 ILE A O 1
ATOM 786 N N . GLU A 1 103 ? 6.094 12.781 -2.438 1 91.88 103 GLU A N 1
ATOM 787 C CA . GLU A 1 103 ? 5.898 13.781 -3.488 1 91.88 103 GLU A CA 1
ATOM 788 C C . GLU A 1 103 ? 4.973 14.898 -3.021 1 91.88 103 GLU A C 1
ATOM 790 O O . GLU A 1 103 ? 5.207 16.078 -3.326 1 91.88 103 GLU A O 1
ATOM 795 N N . GLU A 1 104 ? 3.979 14.555 -2.338 1 88.44 104 GLU A N 1
ATOM 796 C CA . GLU A 1 104 ? 3.051 15.547 -1.803 1 88.44 104 GLU A CA 1
ATOM 797 C C . GLU A 1 104 ? 3.746 16.469 -0.802 1 88.44 104 GLU A C 1
ATOM 799 O O . GLU A 1 104 ? 3.506 17.672 -0.794 1 88.44 104 GLU A O 1
ATOM 804 N N . MET A 1 105 ? 4.504 15.875 0.08 1 85.88 105 MET A N 1
ATOM 805 C CA . MET A 1 105 ? 5.227 16.656 1.08 1 85.88 105 MET A CA 1
ATOM 806 C C . MET A 1 105 ? 6.215 17.609 0.417 1 85.88 105 MET A C 1
ATOM 808 O O . MET A 1 105 ? 6.414 18.734 0.891 1 85.88 105 MET A O 1
ATOM 812 N N . ASN A 1 106 ? 6.812 17.141 -0.618 1 85.69 106 ASN A N 1
ATOM 813 C CA . ASN A 1 106 ? 7.781 17.969 -1.335 1 85.69 106 ASN A CA 1
ATOM 814 C C . ASN A 1 106 ? 7.102 19.125 -2.059 1 85.69 106 ASN A C 1
ATOM 816 O O . ASN A 1 106 ? 7.668 20.219 -2.154 1 85.69 106 ASN A O 1
ATOM 820 N N . LYS A 1 107 ? 5.922 18.938 -2.559 1 85.88 107 LYS A N 1
ATOM 821 C CA . LYS A 1 107 ? 5.164 20 -3.221 1 85.88 107 LYS A CA 1
ATOM 822 C C . LYS A 1 107 ? 4.773 21.094 -2.234 1 85.88 107 LYS A C 1
ATOM 824 O O . LYS A 1 107 ? 4.824 22.281 -2.566 1 85.88 107 LYS A O 1
ATOM 829 N N . GLU A 1 108 ? 4.355 20.766 -1.116 1 79.94 108 GLU A N 1
ATOM 830 C CA . GLU A 1 108 ? 3.943 21.703 -0.082 1 79.94 108 GLU A CA 1
ATOM 831 C C . GLU A 1 108 ? 5.117 22.562 0.386 1 79.94 108 GLU A C 1
ATOM 833 O O . GLU A 1 108 ? 4.953 23.75 0.668 1 79.94 108 GLU A O 1
ATOM 838 N N . LYS A 1 109 ? 6.23 22 0.512 1 79.19 109 LYS A N 1
ATOM 839 C CA . LYS A 1 109 ? 7.418 22.734 0.949 1 79.19 109 LYS A CA 1
ATOM 840 C C . LYS A 1 109 ? 7.871 23.734 -0.108 1 79.19 109 LYS A C 1
ATOM 842 O O . LYS A 1 109 ? 8.344 24.828 0.224 1 79.19 109 LYS A O 1
ATOM 847 N N . ASN A 1 110 ? 7.746 23.422 -1.327 1 82.06 110 ASN A N 1
ATOM 848 C CA . ASN A 1 110 ? 8.141 24.312 -2.414 1 82.06 110 ASN A CA 1
ATOM 849 C C . ASN A 1 110 ? 7.164 25.469 -2.57 1 82.06 110 ASN A C 1
ATOM 851 O O . ASN A 1 110 ? 7.527 26.531 -3.096 1 82.06 110 ASN A O 1
ATOM 855 N N . GLU A 1 111 ? 5.953 25.266 -2.201 1 75.06 111 GLU A N 1
ATOM 856 C CA . GLU A 1 111 ? 4.953 26.328 -2.287 1 75.06 111 GLU A CA 1
ATOM 857 C C . GLU A 1 111 ? 5.105 27.312 -1.14 1 75.06 111 GLU A C 1
ATOM 859 O O . GLU A 1 111 ? 4.699 28.484 -1.257 1 75.06 111 GLU A O 1
ATOM 864 N N . ILE A 1 112 ? 5.547 26.922 -0.024 1 71.56 112 ILE A N 1
ATOM 865 C CA . ILE A 1 112 ? 5.738 27.797 1.125 1 71.56 112 ILE A CA 1
ATOM 866 C C . ILE A 1 112 ? 7.055 28.562 0.976 1 71.56 112 ILE A C 1
ATOM 868 O O . ILE A 1 112 ? 7.156 29.719 1.382 1 71.56 112 ILE A O 1
ATOM 872 N N . SER A 1 113 ? 8.023 27.953 0.333 1 59.53 113 SER A N 1
ATOM 873 C CA . SER A 1 113 ? 9.273 28.688 0.169 1 59.53 113 SER A CA 1
ATOM 874 C C . SER A 1 113 ? 9.188 29.688 -0.992 1 59.53 113 SER A C 1
ATOM 876 O O . SER A 1 113 ? 9.781 30.766 -0.94 1 59.53 113 SER A O 1
ATOM 878 N N . MET B 1 1 ? -52.25 26.859 -40.469 1 25.62 1 MET B N 1
ATOM 879 C CA . MET B 1 1 ? -50.875 27.172 -40.906 1 25.62 1 MET B CA 1
ATOM 880 C C . MET B 1 1 ? -50 27.516 -39.719 1 25.62 1 MET B C 1
ATOM 882 O O . MET B 1 1 ? -50.469 28.125 -38.75 1 25.62 1 MET B O 1
ATOM 886 N N . LYS B 1 2 ? -48.688 26.844 -39.844 1 29.78 2 LYS B N 1
ATOM 887 C CA . LYS B 1 2 ? -47.656 26.234 -39 1 29.78 2 LYS B CA 1
ATOM 888 C C . LYS B 1 2 ? -46.75 27.297 -38.406 1 29.78 2 LYS B C 1
ATOM 890 O O . LYS B 1 2 ? -45.531 27.125 -38.375 1 29.78 2 LYS B O 1
ATOM 895 N N . GLU B 1 3 ? -47.281 28.484 -37.875 1 25.89 3 GLU B N 1
ATOM 896 C CA . GLU B 1 3 ? -46.25 29.516 -37.688 1 25.89 3 GLU B CA 1
ATOM 897 C C . GLU B 1 3 ? -45.344 29.125 -36.531 1 25.89 3 GLU B C 1
ATOM 899 O O . GLU B 1 3 ? -45.781 28.906 -35.406 1 25.89 3 GLU B O 1
ATOM 904 N N . LYS B 1 4 ? -44.125 28.703 -37 1 25.14 4 LYS B N 1
ATOM 905 C CA . LYS B 1 4 ? -43 28.094 -36.312 1 25.14 4 LYS B CA 1
ATOM 906 C C . LYS B 1 4 ? -42.25 29.109 -35.469 1 25.14 4 LYS B C 1
ATOM 908 O O . LYS B 1 4 ? -41 29.109 -35.406 1 25.14 4 LYS B O 1
ATOM 913 N N . LYS B 1 5 ? -42.875 30.25 -34.969 1 30.78 5 LYS B N 1
ATOM 914 C CA . LYS B 1 5 ? -41.844 31.234 -34.625 1 30.78 5 LYS B CA 1
ATOM 915 C C . LYS B 1 5 ? -40.906 30.703 -33.562 1 30.78 5 LYS B C 1
ATOM 917 O O . LYS B 1 5 ? -41.344 30.141 -32.562 1 30.78 5 LYS B O 1
ATOM 922 N N . VAL B 1 6 ? -39.531 30.922 -33.844 1 22.78 6 VAL B N 1
ATOM 923 C CA . VAL B 1 6 ? -38.188 30.641 -33.406 1 22.78 6 VAL B CA 1
ATOM 924 C C . VAL B 1 6 ? -37.906 31.328 -32.062 1 22.78 6 VAL B C 1
ATOM 926 O O . VAL B 1 6 ? -38.062 32.531 -31.953 1 22.78 6 VAL B O 1
ATOM 929 N N . ILE B 1 7 ? -38.219 30.703 -30.938 1 23.75 7 ILE B N 1
ATOM 930 C CA . ILE B 1 7 ? -38.031 31.203 -29.578 1 23.75 7 ILE B CA 1
ATOM 931 C C . ILE B 1 7 ? -36.531 31.422 -29.312 1 23.75 7 ILE B C 1
ATOM 933 O O . ILE B 1 7 ? -35.75 30.484 -29.328 1 23.75 7 ILE B O 1
ATOM 937 N N . VAL B 1 8 ? -36.031 32.5 -29.938 1 21.44 8 VAL B N 1
ATOM 938 C CA . VAL B 1 8 ? -34.594 32.781 -29.734 1 21.44 8 VAL B CA 1
ATOM 939 C C . VAL B 1 8 ? -34.312 32.938 -28.25 1 21.44 8 VAL B C 1
ATOM 941 O O . VAL B 1 8 ? -34.844 33.844 -27.594 1 21.44 8 VAL B O 1
ATOM 944 N N . VAL B 1 9 ? -34.188 31.859 -27.516 1 21.58 9 VAL B N 1
ATOM 945 C CA . VAL B 1 9 ? -33.875 31.875 -26.078 1 21.58 9 VAL B CA 1
ATOM 946 C C . VAL B 1 9 ? -32.5 32.5 -25.859 1 21.58 9 VAL B C 1
ATOM 948 O O . VAL B 1 9 ? -31.547 32.219 -26.594 1 21.58 9 VAL B O 1
ATOM 951 N N . GLU B 1 10 ? -32.375 33.719 -25.562 1 27.09 10 GLU B N 1
ATOM 952 C CA . GLU B 1 10 ? -31.203 34.531 -25.281 1 27.09 10 GLU B CA 1
ATOM 953 C C . GLU B 1 10 ? -30.359 33.938 -24.172 1 27.09 10 GLU B C 1
ATOM 955 O O . GLU B 1 10 ? -30.766 33.906 -23.016 1 27.09 10 GLU B O 1
ATOM 960 N N . SER B 1 11 ? -30.031 32.625 -24.188 1 24.41 11 SER B N 1
ATOM 961 C CA . SER B 1 11 ? -29.344 32.156 -22.984 1 24.41 11 SER B CA 1
ATOM 962 C C . SER B 1 11 ? -28.016 32.906 -22.797 1 24.41 11 SER B C 1
ATOM 964 O O . SER B 1 11 ? -27.219 33 -23.719 1 24.41 11 SER B O 1
ATOM 966 N N . SER B 1 12 ? -27.922 33.844 -21.938 1 27.23 12 SER B N 1
ATOM 967 C CA . SER B 1 12 ? -26.75 34.594 -21.531 1 27.23 12 SER B CA 1
ATOM 968 C C . SER B 1 12 ? -25.656 33.688 -20.984 1 27.23 12 SER B C 1
ATOM 970 O O . SER B 1 12 ? -25.797 33.125 -19.906 1 27.23 12 SER B O 1
ATOM 972 N N . GLU B 1 13 ? -25.078 32.75 -21.719 1 26.42 13 GLU B N 1
ATOM 973 C CA . GLU B 1 13 ? -24.125 31.766 -21.203 1 26.42 13 GLU B CA 1
ATOM 974 C C . GLU B 1 13 ? -22.859 32.438 -20.688 1 26.42 13 GLU B C 1
ATOM 976 O O . GLU B 1 13 ? -22.188 33.188 -21.438 1 26.42 13 GLU B O 1
ATOM 981 N N . SER B 1 14 ? -22.828 32.906 -19.438 1 27.19 14 SER B N 1
ATOM 982 C CA . SER B 1 14 ? -21.625 33.406 -18.828 1 27.19 14 SER B CA 1
ATOM 983 C C . SER B 1 14 ? -20.484 32.406 -18.906 1 27.19 14 SER B C 1
ATOM 985 O O . SER B 1 14 ? -20.719 31.203 -18.938 1 27.19 14 SER B O 1
ATOM 987 N N . GLU B 1 15 ? -19.266 32.719 -19.359 1 25.28 15 GLU B N 1
ATOM 988 C CA . GLU B 1 15 ? -17.953 32.156 -19.594 1 25.28 15 GLU B CA 1
ATOM 989 C C . GLU B 1 15 ? -17.328 31.641 -18.297 1 25.28 15 GLU B C 1
ATOM 991 O O . GLU B 1 15 ? -17.031 32.438 -17.391 1 25.28 15 GLU B O 1
ATOM 996 N N . GLU B 1 16 ? -17.875 30.594 -17.656 1 29.89 16 GLU B N 1
ATOM 997 C CA . GLU B 1 16 ? -17.25 30.109 -16.438 1 29.89 16 GLU B CA 1
ATOM 998 C C . GLU B 1 16 ? -15.773 29.766 -16.672 1 29.89 16 GLU B C 1
ATOM 1000 O O . GLU B 1 16 ? -15.414 29.234 -17.719 1 29.89 16 GLU B O 1
ATOM 1005 N N . SER B 1 17 ? -14.867 30.438 -16.062 1 28.66 17 SER B N 1
ATOM 1006 C CA . SER B 1 17 ? -13.422 30.281 -15.938 1 28.66 17 SER B CA 1
ATOM 1007 C C . SER B 1 17 ? -13.062 28.891 -15.438 1 28.66 17 SER B C 1
ATOM 1009 O O . SER B 1 17 ? -13.531 28.453 -14.383 1 28.66 17 SER B O 1
ATOM 1011 N N . ASP B 1 18 ? -12.914 27.906 -16.203 1 30.69 18 ASP B N 1
ATOM 1012 C CA . ASP B 1 18 ? -12.391 26.562 -15.984 1 30.69 18 ASP B CA 1
ATOM 1013 C C . ASP B 1 18 ? -11.039 26.609 -15.281 1 30.69 18 ASP B C 1
ATOM 1015 O O . ASP B 1 18 ? -10.039 27.031 -15.875 1 30.69 18 ASP B O 1
ATOM 1019 N N . GLY B 1 19 ? -10.945 27.172 -14.055 1 29.88 19 GLY B N 1
ATOM 1020 C CA . GLY B 1 19 ? -9.703 26.984 -13.312 1 29.88 19 GLY B CA 1
ATOM 1021 C C . GLY B 1 19 ? -9.227 25.531 -13.297 1 29.88 19 GLY B C 1
ATOM 1022 O O . GLY B 1 19 ? -10 24.625 -12.992 1 29.88 19 GLY B O 1
ATOM 1023 N N . GLU B 1 20 ? -8.375 25.094 -14.102 1 29.94 20 GLU B N 1
ATOM 1024 C CA . GLU B 1 20 ? -7.566 23.875 -14.164 1 29.94 20 GLU B CA 1
ATOM 1025 C C . GLU B 1 20 ? -7.012 23.516 -12.781 1 29.94 20 GLU B C 1
ATOM 1027 O O . GLU B 1 20 ? -5.961 24.016 -12.383 1 29.94 20 GLU B O 1
ATOM 1032 N N . GLY B 1 21 ? -7.672 23.922 -11.742 1 32.31 21 GLY B N 1
ATOM 1033 C CA . GLY B 1 21 ? -7.047 23.5 -10.5 1 32.31 21 GLY B CA 1
ATOM 1034 C C . GLY B 1 21 ? -6.57 22.062 -10.531 1 32.31 21 GLY B C 1
ATOM 1035 O O . GLY B 1 21 ? -7.281 21.172 -11 1 32.31 21 GLY B O 1
ATOM 1036 N N . GLY B 1 22 ? -5.328 21.875 -10.914 1 31 22 GLY B N 1
ATOM 1037 C CA . GLY B 1 22 ? -4.582 20.656 -10.695 1 31 22 GLY B CA 1
ATOM 1038 C C . GLY B 1 22 ? -5.051 19.875 -9.477 1 31 22 GLY B C 1
ATOM 1039 O O . GLY B 1 22 ? -5.438 20.469 -8.469 1 31 22 GLY B O 1
ATOM 1040 N N . ASP B 1 23 ? -5.852 18.906 -9.672 1 34.03 23 ASP B N 1
ATOM 1041 C CA . ASP B 1 23 ? -6.164 17.766 -8.805 1 34.03 23 ASP B CA 1
ATOM 1042 C C . ASP B 1 23 ? -4.961 17.391 -7.934 1 34.03 23 ASP B C 1
ATOM 1044 O O . ASP B 1 23 ? -4.082 16.656 -8.375 1 34.03 23 ASP B O 1
ATOM 1048 N N . GLN B 1 24 ? -4.023 18.25 -7.57 1 35.59 24 GLN B N 1
ATOM 1049 C CA . GLN B 1 24 ? -3.004 17.891 -6.594 1 35.59 24 GLN B CA 1
ATOM 1050 C C . GLN B 1 24 ? -3.59 17.016 -5.488 1 35.59 24 GLN B C 1
ATOM 1052 O O . GLN B 1 24 ? -4.391 17.484 -4.676 1 35.59 24 GLN B O 1
ATOM 1057 N N . ARG B 1 25 ? -4.141 15.859 -5.781 1 37.34 25 ARG B N 1
ATOM 1058 C CA . ARG B 1 25 ? -4.594 14.836 -4.84 1 37.34 25 ARG B CA 1
ATOM 1059 C C . ARG B 1 25 ? -3.686 14.781 -3.617 1 37.34 25 ARG B C 1
ATOM 1061 O O . ARG B 1 25 ? -2.467 14.656 -3.746 1 37.34 25 ARG B O 1
ATOM 1068 N N . SER B 1 26 ? -3.795 15.664 -2.691 1 41.53 26 SER B N 1
ATOM 1069 C CA . SER B 1 26 ? -3.195 15.656 -1.362 1 41.53 26 SER B CA 1
ATOM 1070 C C . SER B 1 26 ? -3.09 14.234 -0.817 1 41.53 26 SER B C 1
ATOM 1072 O O . SER B 1 26 ? -4.09 13.523 -0.725 1 41.53 26 SER B O 1
ATOM 1074 N N . TYR B 1 27 ? -2.15 13.477 -1.194 1 43.84 27 TYR B N 1
ATOM 1075 C CA . TYR B 1 27 ? -1.749 12.352 -0.36 1 43.84 27 TYR B CA 1
ATOM 1076 C C . TYR B 1 27 ? -2.146 12.578 1.093 1 43.84 27 TYR B C 1
ATOM 1078 O O . TYR B 1 27 ? -1.802 11.781 1.97 1 43.84 27 TYR B O 1
ATOM 1086 N N . ASN B 1 28 ? -2.68 13.734 1.495 1 52.12 28 ASN B N 1
ATOM 1087 C CA . ASN B 1 28 ? -2.906 14.117 2.885 1 52.12 28 ASN B CA 1
ATOM 1088 C C . ASN B 1 28 ? -3.652 13.031 3.652 1 52.12 28 ASN B C 1
ATOM 1090 O O . ASN B 1 28 ? -3.494 12.906 4.867 1 52.12 28 ASN B O 1
ATOM 1094 N N . ASP B 1 29 ? -4.391 12.102 3.191 1 72.44 29 ASP B N 1
ATOM 1095 C CA . ASP B 1 29 ? -5.191 11.461 4.23 1 72.44 29 ASP B CA 1
ATOM 1096 C C . ASP B 1 29 ? -5.004 9.945 4.215 1 72.44 29 ASP B C 1
ATOM 1098 O O . ASP B 1 29 ? -5.875 9.203 4.672 1 72.44 29 ASP B O 1
ATOM 1102 N N . LEU B 1 30 ? -3.863 9.406 3.787 1 92.44 30 LEU B N 1
ATOM 1103 C CA . LEU B 1 30 ? -3.779 7.953 3.863 1 92.44 30 LEU B CA 1
ATOM 1104 C C . LEU B 1 30 ? -5.105 7.309 3.471 1 92.44 30 LEU B C 1
ATOM 1106 O O . LEU B 1 30 ? -5.711 6.586 4.266 1 92.44 30 LEU B O 1
ATOM 1110 N N . LYS B 1 31 ? -5.496 7.609 2.199 1 96.38 31 LYS B N 1
ATOM 1111 C CA . LYS B 1 31 ? -6.77 7.133 1.664 1 96.38 31 LYS B CA 1
ATOM 1112 C C . LYS B 1 31 ? -6.551 6.172 0.498 1 96.38 31 LYS B C 1
ATOM 1114 O O . LYS B 1 31 ? -5.535 6.254 -0.198 1 96.38 31 LYS B O 1
ATOM 1119 N N . CYS B 1 32 ? -7.543 5.219 0.323 1 97.38 32 CYS B N 1
ATOM 1120 C CA . CYS B 1 32 ? -7.629 4.41 -0.887 1 97.38 32 CYS B CA 1
ATOM 1121 C C . CYS B 1 32 ? -8.023 5.262 -2.086 1 97.38 32 CYS B C 1
ATOM 1123 O O . CYS B 1 32 ? -9.039 5.957 -2.047 1 97.38 32 CYS B O 1
ATOM 1125 N N . ASN B 1 33 ? -7.285 5.105 -3.199 1 95.81 33 ASN B N 1
ATOM 1126 C CA . ASN B 1 33 ? -7.527 5.973 -4.348 1 95.81 33 ASN B CA 1
ATOM 1127 C C . ASN B 1 33 ? -8.625 5.414 -5.25 1 95.81 33 ASN B C 1
ATOM 1129 O O . ASN B 1 33 ? -8.992 6.039 -6.246 1 95.81 33 ASN B O 1
ATOM 1133 N N . VAL B 1 34 ? -9.18 4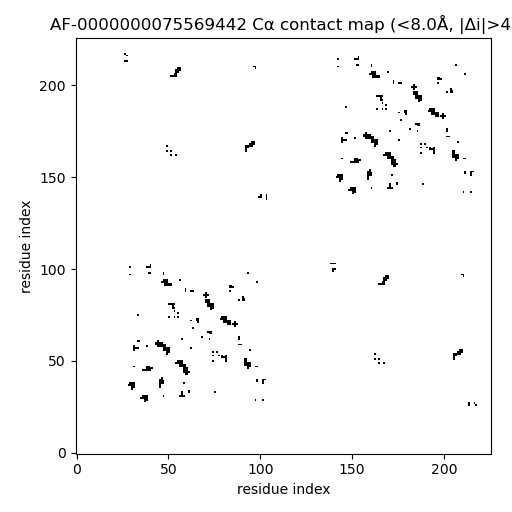.305 -4.91 1 97.44 34 VAL B N 1
ATOM 1134 C CA . VAL B 1 34 ? -10.297 3.732 -5.656 1 97.44 34 VAL B CA 1
ATOM 1135 C C . VAL B 1 34 ? -11.617 4.234 -5.078 1 97.44 34 VAL B C 1
ATOM 1137 O O . VAL B 1 34 ? -12.477 4.723 -5.816 1 97.44 34 VAL B O 1
ATOM 1140 N N . CYS B 1 35 ? -11.766 4.211 -3.807 1 97.12 35 CYS B N 1
ATOM 1141 C CA . CYS B 1 35 ? -13.023 4.574 -3.17 1 97.12 35 CYS B CA 1
ATOM 1142 C C . CYS B 1 35 ? -12.906 5.91 -2.443 1 97.12 35 CYS B C 1
ATOM 1144 O O . CYS B 1 35 ? -13.906 6.473 -1.999 1 97.12 35 CYS B O 1
ATOM 1146 N N . LEU B 1 36 ? -11.781 6.395 -2.176 1 95.88 36 LEU B N 1
ATOM 1147 C CA . LEU B 1 36 ? -11.43 7.688 -1.597 1 95.88 36 LEU B CA 1
ATOM 1148 C C . LEU B 1 36 ? -11.781 7.73 -0.112 1 95.88 36 LEU B C 1
ATOM 1150 O O . LEU B 1 36 ? -11.898 8.812 0.47 1 95.88 36 LEU B O 1
ATOM 1154 N N . LEU B 1 37 ? -11.914 6.559 0.477 1 96.31 37 LEU B N 1
ATOM 1155 C CA . LEU B 1 37 ? -12.094 6.465 1.921 1 96.31 37 LEU B CA 1
ATOM 1156 C C . LEU B 1 37 ? -10.766 6.195 2.621 1 96.31 37 LEU B C 1
ATOM 1158 O O . LEU B 1 37 ? -9.859 5.598 2.033 1 96.31 37 LEU B O 1
ATOM 1162 N N . LYS B 1 38 ? -10.688 6.621 3.887 1 96.5 38 LYS B N 1
ATOM 1163 C CA . LYS B 1 38 ? -9.469 6.445 4.668 1 96.5 38 LYS B CA 1
ATOM 1164 C C . LYS B 1 38 ? -9.18 4.965 4.91 1 96.5 38 LYS B C 1
ATOM 1166 O O . LYS B 1 38 ? -10.094 4.18 5.164 1 96.5 38 LYS B O 1
ATOM 1171 N N . TYR B 1 39 ? -7.875 4.582 4.809 1 97.88 39 TYR B N 1
ATOM 1172 C CA . TYR B 1 39 ? -7.461 3.26 5.27 1 97.88 39 TYR B CA 1
ATOM 1173 C C . TYR B 1 39 ? -7.637 3.125 6.777 1 97.88 39 TYR B C 1
ATOM 1175 O O . TYR B 1 39 ? -7.781 4.125 7.484 1 97.88 39 TYR B O 1
ATOM 1183 N N . SER B 1 40 ? -7.684 1.868 7.203 1 97.44 40 SER B N 1
ATOM 1184 C CA . SER B 1 40 ? -7.777 1.568 8.633 1 97.44 40 SER B CA 1
ATOM 1185 C C . SER B 1 40 ? -6.836 0.435 9.016 1 97.44 40 SER B C 1
ATOM 1187 O O . SER B 1 40 ? -6.676 -0.532 8.273 1 97.44 40 SER B O 1
ATOM 1189 N N . ALA B 1 41 ? -6.238 0.589 10.172 1 96.81 41 ALA B N 1
ATOM 1190 C CA . ALA B 1 41 ? -5.379 -0.462 10.711 1 96.81 41 ALA B CA 1
ATOM 1191 C C . ALA B 1 41 ? -6.207 -1.586 11.328 1 96.81 41 ALA B C 1
ATOM 1193 O O . ALA B 1 41 ? -5.715 -2.705 11.5 1 96.81 41 ALA B O 1
ATOM 1194 N N . THR B 1 42 ? -7.375 -1.343 11.617 1 97.75 42 THR B N 1
ATOM 1195 C CA . THR B 1 42 ? -8.148 -2.285 12.414 1 97.75 42 THR B CA 1
ATOM 1196 C C . THR B 1 42 ? -9.32 -2.842 11.609 1 97.75 42 THR B C 1
ATOM 1198 O O . THR B 1 42 ? -9.773 -3.965 11.852 1 97.75 42 THR B O 1
ATOM 1201 N N . SER B 1 43 ? -9.805 -2.092 10.664 1 98.19 43 SER B N 1
ATOM 1202 C CA . SER B 1 43 ? -10.938 -2.545 9.852 1 98.19 43 SER B CA 1
ATOM 1203 C C . SER B 1 43 ? -10.461 -3.357 8.656 1 98.19 43 SER B C 1
ATOM 1205 O O . SER B 1 43 ? -9.664 -2.877 7.848 1 98.19 43 SER B O 1
ATOM 1207 N N . LYS B 1 44 ? -11.023 -4.469 8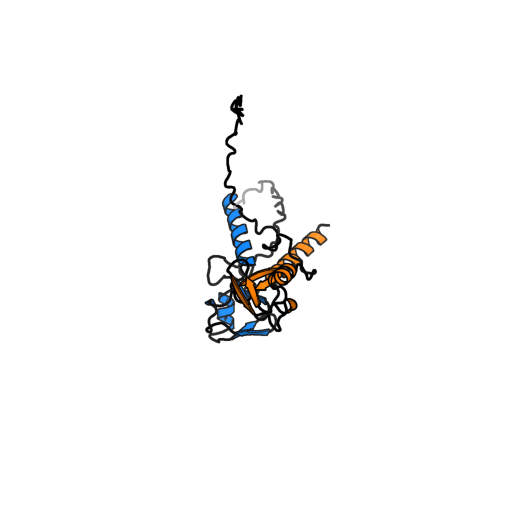.477 1 98.12 44 LYS B N 1
ATOM 1208 C CA . LYS B 1 44 ? -10.641 -5.363 7.387 1 98.12 44 LYS B CA 1
ATOM 1209 C C . LYS B 1 44 ? -10.906 -4.723 6.031 1 98.12 44 LYS B C 1
ATOM 1211 O O . LYS B 1 44 ? -10.039 -4.707 5.16 1 98.12 44 LYS B O 1
ATOM 1216 N N . ASN B 1 45 ? -12.062 -4.176 5.824 1 98.31 45 ASN B N 1
ATOM 1217 C CA . ASN B 1 45 ? -12.492 -3.631 4.543 1 98.31 45 ASN B CA 1
ATOM 1218 C C . ASN B 1 45 ? -11.648 -2.424 4.137 1 98.31 45 ASN B C 1
ATOM 1220 O O . ASN B 1 45 ? -11.523 -2.121 2.949 1 98.31 45 ASN B O 1
ATOM 1224 N N . ARG B 1 46 ? -11.023 -1.842 5.125 1 98.56 46 ARG B N 1
ATOM 1225 C CA . ARG B 1 46 ? -10.266 -0.62 4.871 1 98.56 46 ARG B CA 1
ATOM 1226 C C . ARG B 1 46 ? -8.766 -0.872 4.977 1 98.56 46 ARG B C 1
ATOM 1228 O O . ARG B 1 46 ? -7.973 0.068 4.941 1 98.56 46 ARG B O 1
ATOM 1235 N N . SER B 1 47 ? -8.484 -2.119 5.113 1 98.75 47 SER B N 1
ATOM 1236 C CA . SER B 1 47 ? -7.082 -2.502 5.227 1 98.75 47 SER B CA 1
ATOM 1237 C C . SER B 1 47 ? -6.344 -2.283 3.908 1 98.75 47 SER B C 1
ATOM 1239 O O . SER B 1 47 ? -6.789 -2.75 2.857 1 98.75 47 SER B O 1
ATOM 1241 N N . PRO B 1 48 ? -5.188 -1.52 3.953 1 98.5 48 PRO B N 1
ATOM 1242 C CA . PRO B 1 48 ? -4.402 -1.325 2.73 1 98.5 48 PRO B CA 1
ATOM 1243 C C . PRO B 1 48 ? -3.68 -2.594 2.285 1 98.5 48 PRO B C 1
ATOM 1245 O O . PRO B 1 48 ? -2.889 -3.158 3.045 1 98.5 48 PRO B O 1
ATOM 1248 N N . ARG B 1 49 ? -3.922 -3.053 1.055 1 98.69 49 ARG B N 1
ATOM 1249 C CA . ARG B 1 49 ? -3.344 -4.262 0.479 1 98.69 49 ARG B CA 1
ATOM 1250 C C . ARG B 1 49 ? -2.502 -3.936 -0.749 1 98.69 49 ARG B C 1
ATOM 1252 O O . ARG B 1 49 ? -2.867 -3.07 -1.546 1 98.69 49 ARG B O 1
ATOM 1259 N N . ILE B 1 50 ? -1.426 -4.684 -0.875 1 98.5 50 ILE B N 1
ATOM 1260 C CA . ILE B 1 50 ? -0.481 -4.422 -1.954 1 98.5 50 ILE B CA 1
ATOM 1261 C C . ILE B 1 50 ? -0.752 -5.371 -3.119 1 98.5 50 ILE B C 1
ATOM 1263 O O . ILE B 1 50 ? -0.896 -6.578 -2.924 1 98.5 50 ILE B O 1
ATOM 1267 N N . LEU B 1 51 ? -0.822 -4.82 -4.223 1 97.69 51 LEU B N 1
ATOM 1268 C CA . LEU B 1 51 ? -0.747 -5.621 -5.438 1 97.69 51 LEU B CA 1
ATOM 1269 C C . LEU B 1 51 ? 0.703 -5.895 -5.82 1 97.69 51 LEU B C 1
ATOM 1271 O O . LEU B 1 51 ? 1.362 -5.051 -6.426 1 97.69 51 LEU B O 1
ATOM 1275 N N . ALA B 1 52 ? 1.108 -7.004 -5.621 1 94.81 52 ALA B N 1
ATOM 1276 C CA . ALA B 1 52 ? 2.521 -7.352 -5.5 1 94.81 52 ALA B CA 1
ATOM 1277 C C . ALA B 1 52 ? 3.225 -7.266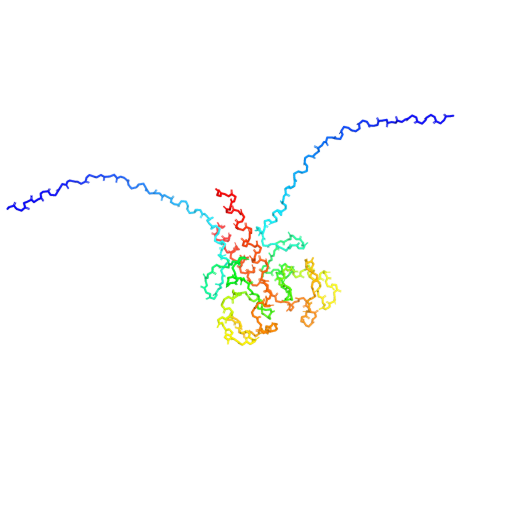 -6.852 1 94.81 52 ALA B C 1
ATOM 1279 O O . ALA B 1 52 ? 4.438 -7.066 -6.918 1 94.81 52 ALA B O 1
ATOM 1280 N N . ASN B 1 53 ? 2.537 -7.387 -7.91 1 95.12 53 ASN B N 1
ATOM 1281 C CA . ASN B 1 53 ? 3.191 -7.375 -9.211 1 95.12 53 ASN B CA 1
ATOM 1282 C C . ASN B 1 53 ? 3.451 -5.949 -9.695 1 95.12 53 ASN B C 1
ATOM 1284 O O . ASN B 1 53 ? 4.23 -5.738 -10.633 1 95.12 53 ASN B O 1
ATOM 1288 N N . CYS B 1 54 ? 2.709 -5.059 -9.109 1 97 54 CYS B N 1
ATOM 1289 C CA . CYS B 1 54 ? 2.912 -3.703 -9.609 1 97 54 CYS B CA 1
ATOM 1290 C C . CYS B 1 54 ? 3.262 -2.748 -8.477 1 97 54 CYS B C 1
ATOM 1292 O O . CYS B 1 54 ? 3.793 -1.662 -8.711 1 97 54 CYS B O 1
ATOM 1294 N N . GLY B 1 55 ? 2.928 -3.037 -7.27 1 97.81 55 GLY B N 1
ATOM 1295 C CA . GLY B 1 55 ? 3.324 -2.227 -6.129 1 97.81 55 GLY B CA 1
ATOM 1296 C C . GLY B 1 55 ? 2.258 -1.234 -5.703 1 97.81 55 GLY B C 1
ATOM 1297 O O . GLY B 1 55 ? 2.389 -0.584 -4.664 1 97.81 55 GLY B O 1
ATOM 1298 N N . HIS B 1 56 ? 1.121 -1.144 -6.375 1 98.5 56 HIS B N 1
ATOM 1299 C CA . HIS B 1 56 ? 0.049 -0.238 -5.977 1 98.5 56 HIS B CA 1
ATOM 1300 C C . HIS B 1 56 ? -0.713 -0.784 -4.773 1 98.5 56 HIS B C 1
ATOM 1302 O O . HIS B 1 56 ? -0.766 -1.998 -4.562 1 98.5 56 HIS B O 1
ATOM 1308 N N . THR B 1 57 ? -1.299 0.132 -4.023 1 98.19 57 THR B N 1
ATOM 1309 C CA . THR B 1 57 ? -2.035 -0.203 -2.811 1 98.19 57 THR B CA 1
ATOM 1310 C C . THR B 1 57 ? -3.52 0.116 -2.973 1 98.19 57 THR B C 1
ATOM 1312 O O . THR B 1 57 ? -3.879 1.192 -3.453 1 98.19 57 THR B O 1
ATOM 1315 N N . VAL B 1 58 ? -4.324 -0.817 -2.617 1 98.25 58 VAL B N 1
ATOM 1316 C CA . VAL B 1 58 ? -5.777 -0.714 -2.674 1 98.25 58 VAL B CA 1
ATOM 1317 C C . VAL B 1 58 ? -6.391 -1.33 -1.418 1 98.25 58 VAL B C 1
ATOM 1319 O O . VAL B 1 58 ? -5.824 -2.258 -0.836 1 98.25 58 VAL B O 1
ATOM 1322 N N . CYS B 1 59 ? -7.5 -0.795 -0.942 1 98.56 59 CYS B N 1
ATOM 1323 C CA . CYS B 1 59 ? -8.055 -1.372 0.277 1 98.56 59 CYS B CA 1
ATOM 1324 C C . CYS B 1 59 ? -8.68 -2.734 -0.001 1 98.56 59 CYS B C 1
ATOM 1326 O O . CYS B 1 59 ? -9.086 -3.018 -1.129 1 98.56 59 CYS B O 1
ATOM 1328 N N . PHE B 1 60 ? -8.781 -3.533 0.984 1 98.56 60 PHE B N 1
ATOM 1329 C CA . PHE B 1 60 ? -9.32 -4.887 0.928 1 98.56 60 PHE B CA 1
ATOM 1330 C C . PHE B 1 60 ? -10.695 -4.895 0.275 1 98.56 60 PHE B C 1
ATOM 1332 O O . PHE B 1 60 ? -10.961 -5.703 -0.618 1 98.56 60 PHE B O 1
ATOM 1339 N N . GLY B 1 61 ? -11.531 -4.004 0.67 1 98.19 61 GLY B N 1
ATOM 1340 C CA . GLY B 1 61 ? -12.891 -3.939 0.15 1 98.19 61 GLY B CA 1
ATOM 1341 C C . GLY B 1 61 ? -12.945 -3.666 -1.341 1 98.19 61 GLY B C 1
ATOM 1342 O O . GLY B 1 61 ? -13.719 -4.297 -2.064 1 98.19 61 GLY B O 1
ATOM 1343 N N . CYS B 1 62 ? -12.203 -2.76 -1.777 1 98.06 62 CYS B N 1
ATOM 1344 C CA . CYS B 1 62 ? -12.188 -2.416 -3.193 1 98.06 62 CYS B CA 1
ATOM 1345 C C . CYS B 1 62 ? -11.648 -3.57 -4.031 1 98.06 62 CYS B C 1
ATOM 1347 O O . CYS B 1 62 ? -12.141 -3.832 -5.129 1 98.06 62 CYS B O 1
ATOM 1349 N N . ILE B 1 63 ? -10.602 -4.207 -3.586 1 98.12 63 ILE B N 1
ATOM 1350 C CA . ILE B 1 63 ? -10.078 -5.359 -4.312 1 98.12 63 ILE B CA 1
ATOM 1351 C C . ILE B 1 63 ? -11.156 -6.438 -4.418 1 98.12 63 ILE B C 1
ATOM 1353 O O . ILE B 1 63 ? -11.328 -7.059 -5.469 1 98.12 63 ILE B O 1
ATOM 1357 N N . LYS B 1 64 ? -11.781 -6.715 -3.291 1 96.69 64 LYS B N 1
ATOM 1358 C CA . LYS B 1 64 ? -12.859 -7.699 -3.299 1 96.69 64 LYS B CA 1
ATOM 1359 C C . LYS B 1 64 ? -13.906 -7.363 -4.359 1 96.69 64 LYS B C 1
ATOM 1361 O O . LYS B 1 64 ? -14.383 -8.25 -5.074 1 96.69 64 LYS B O 1
ATOM 1366 N N . ASN B 1 65 ? -14.227 -6.086 -4.465 1 96.19 65 ASN B N 1
ATOM 1367 C CA . ASN B 1 65 ? -15.203 -5.633 -5.449 1 96.19 65 ASN B CA 1
ATOM 1368 C C . ASN B 1 65 ? -14.68 -5.801 -6.871 1 96.19 65 ASN B C 1
ATOM 1370 O O . ASN B 1 65 ? -15.43 -6.18 -7.773 1 96.19 65 ASN B O 1
ATOM 1374 N N . ILE B 1 66 ? -13.461 -5.516 -7.137 1 95.81 66 ILE B N 1
ATOM 1375 C CA . ILE B 1 66 ? -12.828 -5.578 -8.445 1 95.81 66 ILE B CA 1
ATOM 1376 C C . ILE B 1 66 ? -12.758 -7.031 -8.922 1 95.81 66 ILE B C 1
ATOM 1378 O O . ILE B 1 66 ? -12.992 -7.32 -10.094 1 95.81 66 ILE B O 1
ATOM 1382 N N . THR B 1 67 ? -12.367 -7.984 -8.102 1 92.81 67 THR B N 1
ATOM 1383 C CA . THR B 1 67 ? -12.086 -9.367 -8.477 1 92.81 67 THR B CA 1
ATOM 1384 C C . THR B 1 67 ? -13.375 -10.164 -8.602 1 92.81 67 THR B C 1
ATOM 1386 O O . THR B 1 67 ? -13.414 -11.18 -9.297 1 92.81 67 THR B O 1
ATOM 1389 N N . ALA B 1 68 ? -14.367 -9.789 -8.164 1 83.44 68 ALA B N 1
ATOM 1390 C CA . ALA B 1 68 ? -15.641 -10.492 -8.281 1 83.44 68 ALA B CA 1
ATOM 1391 C C . ALA B 1 68 ? -15.43 -12.008 -8.227 1 83.44 68 ALA B C 1
ATOM 1393 O O . ALA B 1 68 ? -15.883 -12.727 -9.125 1 83.44 68 ALA B O 1
ATOM 1394 N N . SER B 1 69 ? -14.75 -12.461 -7.355 1 78.69 69 SER B N 1
ATOM 1395 C CA . SER B 1 69 ? -14.57 -13.883 -7.082 1 78.69 69 SER B CA 1
ATOM 1396 C C . SER B 1 69 ? -13.469 -14.484 -7.953 1 78.69 69 SER B C 1
ATOM 1398 O O . SER B 1 69 ? -13.219 -15.688 -7.91 1 78.69 69 SER B O 1
ATOM 1400 N N . GLN B 1 70 ? -12.914 -13.766 -8.773 1 84.06 70 GLN B N 1
ATOM 1401 C CA . GLN B 1 70 ? -11.766 -14.25 -9.539 1 84.06 70 GLN B CA 1
ATOM 1402 C C . GLN B 1 70 ? -10.523 -14.352 -8.664 1 84.06 70 GLN B C 1
ATOM 1404 O O . GLN B 1 70 ? -10.461 -13.758 -7.586 1 84.06 70 GLN B O 1
ATOM 1409 N N . LYS B 1 71 ? -9.617 -15.094 -9.25 1 91.5 71 LYS B N 1
ATOM 1410 C CA . LYS B 1 71 ? -8.398 -15.352 -8.492 1 91.5 71 LYS B CA 1
ATOM 1411 C C . LYS B 1 71 ? -7.289 -14.375 -8.891 1 91.5 71 LYS B C 1
ATOM 1413 O O . LYS B 1 71 ? -6.199 -14.406 -8.32 1 91.5 71 LYS B O 1
ATOM 1418 N N . VAL B 1 72 ? -7.582 -13.617 -9.852 1 95 72 VAL B N 1
ATOM 1419 C CA . VAL B 1 72 ? -6.621 -12.656 -10.367 1 95 72 VAL B CA 1
ATOM 1420 C C . VAL B 1 72 ? -7.199 -11.242 -10.266 1 95 72 VAL B C 1
ATOM 1422 O O . VAL B 1 72 ? -8.383 -11.031 -10.555 1 95 72 VAL B O 1
ATOM 1425 N N . VAL B 1 73 ? -6.391 -10.375 -9.758 1 96.19 73 VAL B N 1
ATOM 1426 C CA . VAL B 1 73 ? -6.805 -8.977 -9.68 1 96.19 73 VAL B CA 1
ATOM 1427 C C . VAL B 1 73 ? -6.059 -8.148 -10.719 1 96.19 73 VAL B C 1
ATOM 1429 O O . VAL B 1 73 ? -4.832 -8.234 -10.82 1 96.19 73 VAL B O 1
ATOM 1432 N N . ARG B 1 74 ? -6.789 -7.418 -11.516 1 96.38 74 ARG B N 1
ATOM 1433 C CA . ARG B 1 74 ? -6.223 -6.418 -12.414 1 96.38 74 ARG B CA 1
ATOM 1434 C C . ARG B 1 74 ? -6.164 -5.051 -11.75 1 96.38 74 ARG B C 1
ATOM 1436 O O . ARG B 1 74 ? -7.195 -4.504 -11.344 1 96.38 74 ARG B O 1
ATOM 1443 N N . CYS B 1 75 ? -5.008 -4.574 -11.664 1 97.69 75 CYS B N 1
ATOM 1444 C CA . CYS B 1 75 ? -4.812 -3.311 -10.961 1 97.69 75 CYS B CA 1
ATOM 1445 C C . CYS B 1 75 ? -5.602 -2.189 -11.633 1 97.69 75 CYS B C 1
ATOM 1447 O O . CYS B 1 75 ? -5.516 -2.004 -12.844 1 97.69 75 CYS B O 1
ATOM 1449 N N . PRO B 1 76 ? -6.309 -1.406 -10.922 1 97.75 76 PRO B N 1
ATOM 1450 C CA . PRO B 1 76 ? -7.125 -0.337 -11.492 1 97.75 76 PRO B CA 1
ATOM 1451 C C . PRO B 1 76 ? -6.297 0.852 -11.969 1 97.75 76 PRO B C 1
ATOM 1453 O O . PRO B 1 76 ? -6.812 1.736 -12.656 1 97.75 76 PRO B O 1
ATOM 1456 N N . PHE B 1 77 ? -5.043 0.875 -11.703 1 97.56 77 PHE B N 1
ATOM 1457 C CA . PHE B 1 77 ? -4.234 2.045 -12.023 1 97.56 77 PHE B CA 1
ATOM 1458 C C . PHE B 1 77 ? -3.324 1.767 -13.219 1 97.56 77 PHE B C 1
ATOM 1460 O O . PHE B 1 77 ? -3.162 2.619 -14.094 1 97.56 77 PHE B O 1
ATOM 1467 N N . CYS B 1 78 ? -2.719 0.569 -13.289 1 97.56 78 CYS B N 1
ATOM 1468 C CA . CYS B 1 78 ? -1.745 0.288 -14.336 1 97.56 78 CYS B CA 1
ATOM 1469 C C . CYS B 1 78 ? -2.174 -0.913 -15.172 1 97.56 78 CYS B C 1
ATOM 1471 O O . CYS B 1 78 ? -1.52 -1.253 -16.156 1 97.56 78 CYS B O 1
ATOM 1473 N N . LYS B 1 79 ? -3.098 -1.706 -14.711 1 97.31 79 LYS B N 1
ATOM 1474 C CA . LYS B 1 79 ? -3.758 -2.793 -15.43 1 97.31 79 LYS B CA 1
ATOM 1475 C C . LYS B 1 79 ? -2.941 -4.082 -15.352 1 97.31 79 LYS B C 1
ATOM 1477 O O . LYS B 1 79 ? -3.338 -5.109 -15.906 1 97.31 79 LYS B O 1
ATOM 1482 N N . LYS B 1 80 ? -1.915 -4.113 -14.656 1 97.31 80 LYS B N 1
ATOM 1483 C CA . LYS B 1 80 ? -1.152 -5.344 -14.453 1 97.31 80 LYS B CA 1
ATOM 1484 C C . LYS B 1 80 ? -1.94 -6.348 -13.625 1 97.31 80 LYS B C 1
ATOM 1486 O O . LYS B 1 80 ? -2.707 -5.961 -12.734 1 97.31 80 LYS B O 1
ATOM 1491 N N . ARG B 1 81 ? -1.609 -7.613 -13.891 1 96.25 81 ARG B N 1
ATOM 1492 C CA . ARG B 1 81 ? -2.303 -8.703 -13.211 1 96.25 81 ARG B CA 1
ATOM 1493 C C . ARG B 1 81 ? -1.515 -9.172 -11.992 1 96.25 81 ARG B C 1
ATOM 1495 O O . ARG B 1 81 ? -0.291 -9.312 -12.055 1 96.25 81 ARG B O 1
ATOM 1502 N N . THR B 1 82 ? -2.189 -9.336 -10.906 1 95.94 82 THR B N 1
ATOM 1503 C CA . THR B 1 82 ? -1.631 -9.938 -9.703 1 95.94 82 THR B CA 1
ATOM 1504 C C . THR B 1 82 ? -2.4 -11.203 -9.32 1 95.94 82 THR B C 1
ATOM 1506 O O . THR B 1 82 ? -3.619 -11.164 -9.141 1 95.94 82 THR B O 1
ATOM 1509 N N . ASN B 1 83 ? -1.662 -12.266 -9.25 1 93.12 83 ASN B N 1
ATOM 1510 C CA . ASN B 1 83 ? -2.264 -13.492 -8.742 1 93.12 83 ASN B CA 1
ATOM 1511 C C . ASN B 1 83 ? -2.406 -13.453 -7.219 1 93.12 83 ASN B C 1
ATOM 1513 O O . ASN B 1 83 ? -1.474 -13.07 -6.512 1 93.12 83 ASN B O 1
ATOM 1517 N N . MET B 1 84 ? -3.566 -13.883 -6.77 1 91.38 84 MET B N 1
ATOM 1518 C CA . MET B 1 84 ? -3.779 -13.93 -5.328 1 91.38 84 MET B CA 1
ATOM 1519 C C . MET B 1 84 ? -3.426 -15.305 -4.773 1 91.38 84 MET B C 1
ATOM 1521 O O . MET B 1 84 ? -3.906 -16.328 -5.277 1 91.38 84 MET B O 1
ATOM 1525 N N . PRO B 1 85 ? -2.621 -15.25 -3.77 1 83.5 85 PRO B N 1
ATOM 1526 C CA . PRO B 1 85 ? -2.342 -16.547 -3.154 1 83.5 85 PRO B CA 1
ATOM 1527 C C . PRO B 1 85 ? -3.604 -17.25 -2.656 1 83.5 85 PRO B C 1
ATOM 1529 O O . PRO B 1 85 ? -4.418 -16.641 -1.957 1 83.5 85 PRO B O 1
ATOM 1532 N N . HIS B 1 86 ? -3.719 -18.484 -3.031 1 84.94 86 HIS B N 1
ATOM 1533 C CA . HIS B 1 86 ? -4.871 -19.312 -2.682 1 84.94 86 HIS B CA 1
ATOM 1534 C C . HIS B 1 86 ? -6.168 -18.688 -3.195 1 84.94 86 HIS B C 1
ATOM 1536 O O . HIS B 1 86 ? -7.25 -19.016 -2.707 1 84.94 86 HIS B O 1
ATOM 1542 N N . GLY B 1 87 ? -6.082 -17.672 -3.854 1 85.94 87 GLY B N 1
ATOM 1543 C CA . GLY B 1 87 ? -7.227 -17.094 -4.539 1 85.94 87 GLY B CA 1
ATOM 1544 C C . GLY B 1 87 ? -8.039 -16.172 -3.658 1 85.94 87 GLY B C 1
ATOM 1545 O O . GLY B 1 87 ? -9.234 -15.961 -3.895 1 85.94 87 GLY B O 1
ATOM 1546 N N . THR B 1 88 ? -7.414 -15.641 -2.67 1 91.94 88 THR B N 1
ATOM 1547 C CA . THR B 1 88 ? -8.195 -14.812 -1.754 1 91.94 88 THR B CA 1
ATOM 1548 C C . THR B 1 88 ? -7.504 -13.477 -1.515 1 91.94 88 THR B C 1
ATOM 1550 O O . THR B 1 88 ? -6.273 -13.398 -1.491 1 91.94 88 THR B O 1
ATOM 1553 N N . VAL B 1 89 ? -8.336 -12.516 -1.305 1 95.44 89 VAL B N 1
ATOM 1554 C CA . VAL B 1 89 ? -7.875 -11.156 -1.033 1 95.44 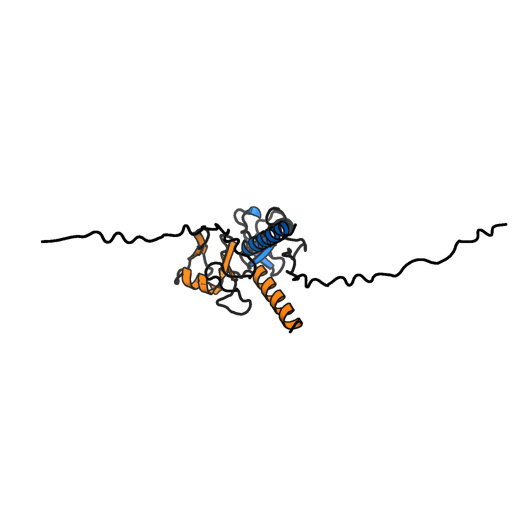89 VAL B CA 1
ATOM 1555 C C . VAL B 1 89 ? -7.141 -11.125 0.305 1 95.44 89 VAL B C 1
ATOM 1557 O O . VAL B 1 89 ? -6.188 -10.359 0.478 1 95.44 89 VAL B O 1
ATOM 1560 N N . LYS B 1 90 ? -7.555 -11.977 1.256 1 94.69 90 LYS B N 1
ATOM 1561 C CA . LYS B 1 90 ? -7.035 -11.992 2.619 1 94.69 90 LYS B CA 1
ATOM 1562 C C . LYS B 1 90 ? -5.543 -12.305 2.637 1 94.69 90 LYS B C 1
ATOM 1564 O O . LYS B 1 90 ? -4.828 -11.906 3.557 1 94.69 90 LYS B O 1
ATOM 1569 N N . LYS B 1 91 ? -5.07 -12.938 1.584 1 95.25 91 LYS B N 1
ATOM 1570 C CA . LYS B 1 91 ? -3.688 -13.414 1.582 1 95.25 91 LYS B CA 1
ATOM 1571 C C . LYS B 1 91 ? -2.771 -12.438 0.857 1 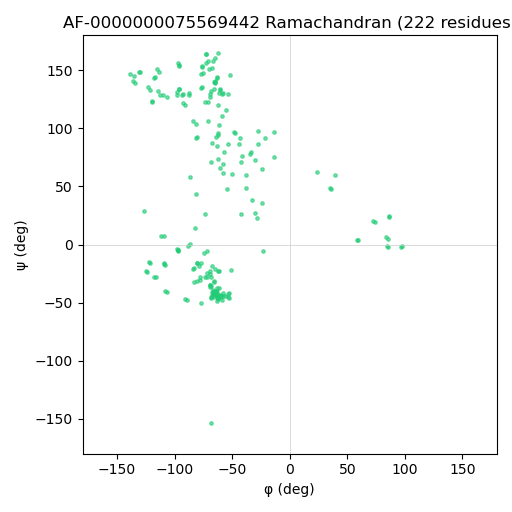95.25 91 LYS B C 1
ATOM 1573 O O . LYS B 1 91 ? -1.551 -12.617 0.84 1 95.25 91 LYS B O 1
ATOM 1578 N N . LEU B 1 92 ? -3.295 -11.398 0.289 1 96.62 92 LEU B N 1
ATOM 1579 C CA . LEU B 1 92 ? -2.447 -10.328 -0.215 1 96.62 92 LEU B CA 1
ATOM 1580 C C . LEU B 1 92 ? -1.713 -9.633 0.926 1 96.62 92 LEU B C 1
ATOM 1582 O O . LEU B 1 92 ? -2.285 -9.414 1.997 1 96.62 92 LEU B O 1
ATOM 1586 N N . PRO B 1 93 ? -0.478 -9.297 0.724 1 97.44 93 PRO B N 1
ATOM 1587 C CA . PRO B 1 93 ? 0.251 -8.625 1.805 1 97.44 93 PRO B CA 1
ATOM 1588 C C . PRO B 1 93 ? -0.351 -7.273 2.174 1 97.44 93 PRO B C 1
ATOM 1590 O O . PRO B 1 93 ? -0.816 -6.539 1.297 1 97.44 93 PRO B O 1
ATOM 1593 N N . LYS B 1 94 ? -0.302 -6.957 3.426 1 98.38 94 LYS B N 1
ATOM 1594 C CA . LYS B 1 94 ? -0.657 -5.621 3.895 1 98.38 94 LYS B CA 1
ATOM 1595 C C . LYS B 1 94 ? 0.464 -4.625 3.613 1 98.38 94 LYS B C 1
ATOM 1597 O O . LYS B 1 94 ? 1.632 -5.004 3.514 1 98.38 94 LYS B O 1
ATOM 1602 N N . ASN B 1 95 ? 0.044 -3.4 3.338 1 98.06 95 ASN B N 1
ATOM 1603 C CA . ASN B 1 95 ? 1.047 -2.342 3.301 1 98.06 95 ASN B CA 1
ATOM 1604 C C . ASN B 1 95 ? 1.399 -1.854 4.703 1 98.06 95 ASN B C 1
ATOM 1606 O O . ASN B 1 95 ? 0.832 -0.872 5.184 1 98.06 95 ASN B O 1
ATOM 1610 N N . TYR B 1 96 ? 2.426 -2.439 5.305 1 97.81 96 TYR B N 1
ATOM 1611 C CA . TYR B 1 96 ? 2.754 -2.184 6.703 1 97.81 96 TYR B CA 1
ATOM 1612 C C . TYR B 1 96 ? 3.277 -0.763 6.891 1 97.81 96 TYR B C 1
ATOM 1614 O O . TYR B 1 96 ? 3.197 -0.203 7.984 1 97.81 96 TYR B O 1
ATOM 1622 N N . ALA B 1 97 ? 3.814 -0.232 5.844 1 96.19 97 ALA B N 1
ATOM 1623 C CA . ALA B 1 97 ? 4.262 1.155 5.953 1 96.19 97 ALA B CA 1
ATOM 1624 C C . ALA B 1 97 ? 3.078 2.096 6.172 1 96.19 97 ALA B C 1
ATOM 1626 O O . ALA B 1 97 ? 3.139 2.992 7.016 1 96.19 97 ALA B O 1
ATOM 1627 N N . ILE B 1 98 ? 2.066 1.861 5.465 1 96.31 98 ILE B N 1
ATOM 1628 C CA . ILE B 1 98 ? 0.858 2.668 5.598 1 96.31 98 ILE B CA 1
ATOM 1629 C C . ILE B 1 98 ? 0.212 2.408 6.957 1 96.31 98 ILE B C 1
ATOM 1631 O O . ILE B 1 98 ? -0.213 3.344 7.637 1 96.31 98 ILE B O 1
ATOM 1635 N N . ILE B 1 99 ? 0.113 1.17 7.297 1 96.25 99 ILE B N 1
ATOM 1636 C CA . ILE B 1 99 ? -0.467 0.788 8.578 1 96.25 99 ILE B CA 1
ATOM 1637 C C . ILE B 1 99 ? 0.293 1.47 9.711 1 96.25 99 ILE B C 1
ATOM 1639 O O . ILE B 1 99 ? -0.315 1.989 10.656 1 96.25 99 ILE B O 1
ATOM 1643 N N . GLY B 1 100 ? 1.634 1.427 9.578 1 93.69 100 GLY B N 1
ATOM 1644 C CA . GLY B 1 100 ? 2.439 2.088 10.594 1 93.69 100 GLY B CA 1
ATOM 1645 C C . GLY B 1 100 ? 2.117 3.562 10.742 1 93.69 100 GLY B C 1
ATOM 1646 O O . GLY B 1 100 ? 2.049 4.078 11.859 1 93.69 100 GLY B O 1
ATOM 1647 N N . LEU B 1 101 ? 1.933 4.227 9.695 1 93 101 LEU B N 1
ATOM 1648 C CA . LEU B 1 101 ? 1.609 5.648 9.719 1 93 101 LEU B CA 1
ATOM 1649 C C . LEU B 1 101 ? 0.255 5.887 10.375 1 93 101 LEU B C 1
ATOM 1651 O O . LEU B 1 101 ? 0.101 6.82 11.164 1 93 101 LEU B O 1
ATOM 1655 N N . ILE B 1 102 ? -0.691 5.074 10.039 1 93.19 102 ILE B N 1
ATOM 1656 C CA . ILE B 1 102 ? -2.029 5.188 10.602 1 93.19 102 ILE B CA 1
ATOM 1657 C C . ILE B 1 102 ? -1.962 5.016 12.117 1 93.19 102 ILE B C 1
ATOM 1659 O O . ILE B 1 102 ? -2.576 5.785 12.867 1 93.19 102 ILE B O 1
ATOM 1663 N N . GLU B 1 103 ? -1.234 4.055 12.586 1 92.62 103 GLU B N 1
ATOM 1664 C CA . GLU B 1 103 ? -1.122 3.783 14.016 1 92.62 103 GLU B CA 1
ATOM 1665 C C . GLU B 1 103 ? -0.466 4.949 14.75 1 92.62 103 GLU B C 1
ATOM 1667 O O . GLU B 1 103 ? -0.876 5.301 15.859 1 92.62 103 GLU B O 1
ATOM 1672 N N . GLU B 1 104 ? 0.524 5.492 14.164 1 88.69 104 GLU B N 1
ATOM 1673 C CA . GLU B 1 104 ? 1.203 6.641 14.75 1 88.69 104 GLU B CA 1
ATOM 1674 C C . GLU B 1 104 ? 0.263 7.84 14.867 1 88.69 104 GLU B C 1
ATOM 1676 O O . GLU B 1 104 ? 0.278 8.555 15.875 1 88.69 104 GLU B O 1
ATOM 1681 N N . MET B 1 105 ? -0.48 8.094 13.844 1 86.19 105 MET B N 1
ATOM 1682 C CA . MET B 1 105 ? -1.424 9.203 13.844 1 86.19 105 MET B CA 1
ATOM 1683 C C . MET B 1 105 ? -2.502 9.008 14.906 1 86.19 105 MET B C 1
ATOM 1685 O O . MET B 1 105 ? -2.947 9.977 15.531 1 86.19 105 MET B O 1
ATOM 1689 N N . ASN B 1 106 ? -2.895 7.805 15.055 1 86.12 106 ASN B N 1
ATOM 1690 C CA . ASN B 1 106 ? -3.92 7.488 16.047 1 86.12 106 ASN B CA 1
ATOM 1691 C C . ASN B 1 106 ? -3.398 7.66 17.469 1 86.12 106 ASN B C 1
ATOM 1693 O O . ASN B 1 106 ? -4.141 8.078 18.359 1 86.12 106 ASN B O 1
ATOM 1697 N N . LYS B 1 107 ? -2.139 7.363 17.703 1 86.25 107 LYS B N 1
ATOM 1698 C CA . LYS B 1 107 ? -1.525 7.543 19.016 1 86.25 107 LYS B CA 1
ATOM 1699 C C . LYS B 1 107 ? -1.436 9.023 19.391 1 86.25 107 LYS B C 1
ATOM 1701 O O . LYS B 1 107 ? -1.667 9.398 20.547 1 86.25 107 LYS B O 1
ATOM 1706 N N . GLU B 1 108 ? -1.107 9.828 18.516 1 80.38 108 GLU B N 1
ATOM 1707 C CA . GLU B 1 108 ? -0.978 11.266 18.719 1 80.38 108 GLU B CA 1
ATOM 1708 C C . GLU B 1 108 ? -2.328 11.906 19.047 1 80.38 108 GLU B C 1
ATOM 1710 O O . GLU B 1 108 ? -2.414 12.805 19.875 1 80.38 108 GLU B O 1
ATOM 1715 N N . LYS B 1 109 ? -3.311 11.484 18.422 1 80.44 109 LYS B N 1
ATOM 1716 C CA . LYS B 1 109 ? -4.648 12.023 18.656 1 80.44 109 LYS B CA 1
ATOM 1717 C C . LYS B 1 109 ? -5.168 11.633 20.031 1 80.44 109 LYS B C 1
ATOM 1719 O O . LYS B 1 109 ? -5.859 12.414 20.688 1 80.44 109 LYS B O 1
ATOM 1724 N N . ASN B 1 110 ? -4.883 10.5 20.453 1 82.25 110 ASN B N 1
ATOM 1725 C CA . ASN B 1 110 ? -5.324 10.031 21.766 1 82.25 110 ASN B CA 1
ATOM 1726 C C . ASN B 1 110 ? -4.566 10.719 22.891 1 82.25 110 ASN B C 1
ATOM 1728 O O . ASN B 1 110 ? -5.059 10.805 24.016 1 82.25 110 ASN B O 1
ATOM 1732 N N . GLU B 1 111 ? -3.361 11.133 22.641 1 75.25 111 GLU B N 1
ATOM 1733 C CA . GLU B 1 111 ? -2.566 11.82 23.656 1 75.25 111 GLU B CA 1
ATOM 1734 C C . GLU B 1 111 ? -3.004 13.281 23.797 1 75.25 111 GLU B C 1
ATOM 1736 O O . GLU B 1 111 ? -2.799 13.898 24.844 1 75.25 111 GLU B O 1
ATOM 1741 N N . ILE B 1 112 ? -3.516 13.875 22.781 1 71.75 112 ILE B N 1
ATOM 1742 C CA . ILE B 1 112 ? -3.98 15.258 22.828 1 71.75 112 ILE B CA 1
ATOM 1743 C C . ILE B 1 112 ? -5.391 15.312 23.406 1 71.75 112 ILE B C 1
ATOM 1745 O O . ILE B 1 112 ? -5.742 16.266 24.109 1 71.75 112 ILE B O 1
ATOM 1749 N N . SER B 1 113 ? -6.16 14.297 23.156 1 59.56 113 SER B N 1
ATOM 1750 C CA . SER B 1 113 ? -7.504 14.328 23.734 1 59.56 113 SER B CA 1
ATOM 1751 C C . SER B 1 113 ? -7.48 13.945 25.203 1 59.56 113 SER B C 1
ATOM 1753 O O . SER B 1 113 ? -8.258 14.477 26 1 59.56 113 SER B O 1
#

Sequence (226 aa):
MKEKKVIVVESSESEESDGEGGDQRSYNDLKCNVCLLKYSATSKNRSPRILANCGHTVCFGCIKNITASQKVVRCPFCKKRTNMPHGTVKKLPKNYAIIGLIEEMNKEKNEISMKEKKVIVVESSESEESDGEGGDQRSYNDLKCNVCLLKYSATSKNRSPRILANCGHTVCFGCIKNITASQKVVRCPFCKKRTNMPHGTVKKLPKNYAIIGLIEEMNKEKNEIS

Nearest PDB structures (foldseek):
  5vzv-assembly2_B-2  TM=9.284E-01  e=1.056E-06  Homo sapiens
  8a38-assembly2_B  TM=9.028E-01  e=2.809E-05  Homo sapiens
  8a38-assembly3_C  TM=8.937E-01  e=4.799E-05  Homo sapiens
  7zj3-assembly2_A  TM=8.879E-01  e=1.002E-04  Homo sapiens
  3pdh-assembly1_A  TM=6.207E-01  e=6.905E-01  Thermotoga maritima

Solvent-accessible surface area (backbone atoms only — not comparable to full-atom values): 13664 Å² total; per-residue (Å²): 135,83,77,73,77,80,79,88,81,75,86,89,86,81,79,76,75,75,71,74,71,62,79,62,77,72,60,76,61,62,48,24,82,84,81,66,45,60,50,33,84,82,43,68,55,25,22,46,25,36,38,59,70,68,22,47,62,41,22,41,44,59,48,54,64,71,26,69,84,44,46,49,40,65,39,93,86,80,60,51,69,25,78,34,56,94,45,33,76,86,60,40,24,44,36,47,65,59,39,44,41,51,52,42,54,53,52,55,53,63,70,73,102,138,81,83,69,83,76,78,78,74,77,73,81,76,77,82,78,79,79,73,76,68,74,79,72,72,65,50,77,61,63,51,23,83,85,80,68,45,61,50,35,84,81,44,66,55,26,23,45,25,38,39,57,71,68,20,47,60,40,22,41,42,58,50,54,64,74,23,69,84,43,47,51,40,63,41,92,84,81,58,51,68,25,78,32,57,96,45,34,76,86,60,40,23,43,36,47,64,57,38,50,51,52,52,52,54,52,52,54,53,62,71,72,103

InterPro domains:
  IPR001841 Zinc finger, RING-type [PF14634] (31-80)
  IPR001841 Zinc finger, RING-type [PS50089] (32-79)
  IPR001841 Zinc finger, RING-type [SM00184] (32-78)
  IPR013083 Zinc finger, RING/FYVE/PHD-type [G3DSA:3.30.40.10] (23-112)
  IPR017907 Zinc finger, RING-type, conserved site [PS00518] (54-63)
  IPR052667 E3 ubiquitin-protein ligase RING-type [PTHR47156] (21-110)

Foldseek 3Di:
DPCPPPDDDDDDDDPPPPPPPPPPVCPVQCAFPVVRHHADLPDQQRFWFAQVVPGDTGGLVVQCVQCVQAQWHQDPPPRDIGGAVVSHSVRGDTPVVSSVVNVVVVVVVVVVD/DCPPDDPPPPPPPPDPDPPPPPCPVPPPACAFPVVRHHADLPDQQRFWFAQPVVGDTGGLVVQCVQCVQAQWHQDPPPRDIGGAVVSHSVRGDTPVVSSVVNVVVVVVVVVVD

Organism: Caenorhabditis brenneri (NCBI:txid135651)

pLDDT: mean 77.83, std 27.92, range [21.44, 98.75]